Protein AF-A0A7V3RMI0-F1 (afdb_monomer)

Sequence (278 aa):
MRGVDLDLFDFDYDLTWMGFFLNADGTVYGRYGGRDADSADSRVSLAGLRYALEAALTRHRRADFPSAPPPTKPPRTVEQYPAARRLPERACIHCHQVYDLRRESLQAEGKWRLDELWVYPLPENIGLTLDVDRGDRVAGVAADSPAAHAGIQVGDRLLTIDDRPIASFADVQYALHRAPACGTLTITWQHGQETHQHQLPLAEGWRKTDISWRWSLRGVDPQPWVHGDDLSAEEKRALGLRAKRLAFRQGPFVSEPARRAGIRQNDIILGVDGKVLD

pLDDT: mean 93.97, std 5.02, range [66.44, 98.81]

Radius of gyration: 21.5 Å; Cα contacts (8 Å, |Δi|>4): 483; chains: 1; bounding box: 46×47×57 Å

Structure (mmCIF, N/CA/C/O backbone):
data_AF-A0A7V3RMI0-F1
#
_entry.id   AF-A0A7V3RMI0-F1
#
loop_
_atom_site.group_PDB
_atom_site.id
_atom_site.type_symbol
_atom_site.label_atom_id
_atom_site.label_alt_id
_atom_site.label_comp_id
_atom_site.label_asym_id
_atom_site.label_entity_id
_atom_site.label_seq_id
_atom_site.pdbx_PDB_ins_code
_atom_site.Cartn_x
_atom_site.Cartn_y
_atom_site.Cartn_z
_atom_site.occupancy
_atom_site.B_iso_or_equiv
_atom_site.auth_seq_id
_atom_site.auth_comp_id
_atom_site.auth_asym_id
_atom_site.auth_atom_id
_atom_site.pdbx_PDB_model_num
ATOM 1 N N . MET A 1 1 ? 8.690 13.757 -7.317 1.00 94.19 1 MET A N 1
ATOM 2 C CA . MET A 1 1 ? 9.370 13.162 -6.147 1.00 94.19 1 MET A CA 1
ATOM 3 C C . MET A 1 1 ? 10.697 13.809 -5.770 1.00 94.19 1 MET A C 1
ATOM 5 O O . MET A 1 1 ? 11.172 13.525 -4.681 1.00 94.19 1 MET A O 1
ATOM 9 N N . ARG A 1 2 ? 11.302 14.675 -6.599 1.00 93.56 2 ARG A N 1
ATOM 10 C CA . ARG A 1 2 ? 12.490 15.449 -6.194 1.00 93.56 2 ARG A CA 1
ATOM 11 C C . ARG A 1 2 ? 12.185 16.281 -4.936 1.00 93.56 2 ARG A C 1
ATOM 13 O O . ARG A 1 2 ? 11.135 16.919 -4.898 1.00 93.56 2 ARG A O 1
ATOM 20 N N . GLY A 1 3 ? 13.052 16.230 -3.929 1.00 93.44 3 GLY A N 1
ATOM 21 C CA . GLY A 1 3 ? 12.937 16.952 -2.660 1.00 93.44 3 GLY A CA 1
ATOM 22 C C . GLY A 1 3 ? 11.815 16.486 -1.728 1.00 93.44 3 GLY A C 1
ATOM 23 O O . GLY A 1 3 ? 11.620 17.095 -0.682 1.00 93.44 3 GLY A O 1
ATOM 24 N N . VAL A 1 4 ? 11.066 15.438 -2.090 1.00 95.06 4 VAL A N 1
ATOM 25 C CA . VAL A 1 4 ? 10.000 14.899 -1.235 1.00 95.06 4 VAL A CA 1
ATOM 26 C C . VAL A 1 4 ? 10.624 14.113 -0.087 1.00 95.06 4 VAL A C 1
ATOM 28 O O . VAL A 1 4 ? 11.502 13.280 -0.313 1.00 95.06 4 VAL A O 1
ATOM 31 N N . ASP A 1 5 ? 10.133 14.365 1.125 1.00 95.69 5 ASP A N 1
ATOM 32 C CA . ASP A 1 5 ? 10.455 13.591 2.320 1.00 95.69 5 ASP A CA 1
ATOM 33 C C . ASP A 1 5 ? 9.820 12.194 2.237 1.00 95.69 5 ASP A C 1
ATOM 35 O O . ASP A 1 5 ? 8.613 12.033 2.415 1.00 95.69 5 ASP A O 1
ATOM 39 N N . LEU A 1 6 ? 10.641 11.186 1.940 1.00 95.88 6 LEU A N 1
ATOM 40 C CA . LEU A 1 6 ? 10.228 9.787 1.810 1.00 95.88 6 LEU A CA 1
ATOM 41 C C . LEU A 1 6 ? 10.027 9.084 3.161 1.00 95.88 6 LEU A C 1
ATOM 43 O O . LEU A 1 6 ? 9.630 7.917 3.167 1.00 95.88 6 LEU A O 1
ATOM 47 N N . ASP A 1 7 ? 10.356 9.733 4.281 1.00 93.19 7 ASP A N 1
ATOM 48 C CA . ASP A 1 7 ? 10.104 9.213 5.627 1.00 93.19 7 ASP A CA 1
ATOM 49 C C . ASP A 1 7 ? 8.745 9.705 6.155 1.00 93.19 7 ASP A C 1
ATOM 51 O O . ASP A 1 7 ? 8.033 8.946 6.815 1.00 93.19 7 ASP A O 1
ATOM 55 N N . LEU A 1 8 ? 8.339 10.933 5.806 1.00 94.19 8 LEU A N 1
ATOM 56 C CA . LEU A 1 8 ? 6.995 11.452 6.085 1.00 94.19 8 LEU A CA 1
ATOM 57 C C . LEU A 1 8 ? 5.955 10.932 5.080 1.00 94.19 8 LEU A C 1
ATOM 59 O O . LEU A 1 8 ? 4.920 10.384 5.467 1.00 94.19 8 LEU A O 1
ATOM 63 N N . PHE A 1 9 ? 6.235 11.075 3.782 1.00 95.69 9 PHE A N 1
ATOM 64 C CA . PHE A 1 9 ? 5.360 10.629 2.697 1.00 95.69 9 PHE A CA 1
ATOM 65 C C . PHE A 1 9 ? 5.734 9.214 2.247 1.00 95.69 9 PHE A C 1
ATOM 67 O O . PHE A 1 9 ? 6.039 8.978 1.080 1.00 95.69 9 PHE A O 1
ATOM 74 N N . ASP A 1 10 ? 5.703 8.273 3.193 1.00 94.12 10 ASP A N 1
ATOM 75 C CA . ASP A 1 10 ? 5.919 6.846 2.943 1.00 94.12 10 ASP A CA 1
ATOM 76 C C . ASP A 1 10 ? 4.594 6.171 2.556 1.00 94.12 10 ASP A C 1
ATOM 78 O O . ASP A 1 10 ? 3.694 5.978 3.384 1.00 94.12 10 ASP A O 1
ATOM 82 N N . PHE A 1 11 ? 4.471 5.866 1.266 1.00 96.06 11 PHE A N 1
ATOM 83 C CA . PHE A 1 11 ? 3.346 5.161 0.663 1.00 96.06 11 PHE A CA 1
ATOM 84 C C . PHE A 1 11 ? 3.824 4.278 -0.490 1.00 96.06 11 PHE A C 1
ATOM 86 O O . PHE A 1 11 ? 5.004 4.261 -0.848 1.00 96.06 11 PHE A O 1
ATOM 93 N N . ASP A 1 12 ? 2.893 3.533 -1.073 1.00 96.50 12 ASP A N 1
ATOM 94 C CA . ASP A 1 12 ? 3.159 2.782 -2.285 1.00 96.50 12 ASP A CA 1
ATOM 95 C C . ASP A 1 12 ? 3.324 3.727 -3.486 1.00 96.50 12 ASP A C 1
ATOM 97 O O . ASP A 1 12 ? 2.361 4.295 -4.002 1.00 96.50 12 ASP A O 1
ATOM 101 N N . TYR A 1 13 ? 4.563 3.909 -3.940 1.00 96.38 13 TYR A N 1
ATOM 102 C CA . TYR A 1 13 ? 4.874 4.859 -5.006 1.00 96.38 13 TYR A CA 1
ATOM 103 C C . TYR A 1 13 ? 4.403 4.420 -6.405 1.00 96.38 13 TYR A C 1
ATOM 105 O O . TYR A 1 13 ? 4.527 5.206 -7.343 1.00 96.38 13 TYR A O 1
ATOM 113 N N . ASP A 1 14 ? 3.857 3.210 -6.574 1.00 95.50 14 ASP A N 1
ATOM 114 C CA . ASP A 1 14 ? 3.205 2.789 -7.824 1.00 95.50 14 ASP A CA 1
ATOM 115 C C . ASP A 1 14 ? 1.716 3.188 -7.891 1.00 95.50 14 ASP A C 1
ATOM 117 O O . ASP A 1 14 ? 1.061 2.968 -8.914 1.00 95.50 14 ASP A O 1
ATOM 121 N N . LEU A 1 15 ? 1.157 3.771 -6.824 1.00 94.38 15 LEU A N 1
ATOM 122 C CA . LEU A 1 15 ? -0.245 4.186 -6.796 1.00 94.38 15 LEU A CA 1
ATOM 123 C C . LEU A 1 15 ? -0.524 5.369 -7.724 1.00 94.38 15 LEU A C 1
ATOM 125 O O . LEU A 1 15 ? 0.258 6.314 -7.835 1.00 94.38 15 LEU A O 1
ATOM 129 N N . THR A 1 16 ? -1.719 5.347 -8.316 1.00 90.06 16 THR A N 1
ATOM 130 C CA . THR A 1 16 ? -2.268 6.454 -9.109 1.00 90.06 16 THR A CA 1
ATOM 131 C C . THR A 1 16 ? -2.529 7.688 -8.243 1.00 90.06 16 THR A C 1
ATOM 133 O O . THR A 1 16 ? -2.393 8.817 -8.713 1.00 90.06 16 THR A O 1
ATOM 136 N N . TRP A 1 17 ? -2.911 7.484 -6.978 1.00 92.00 17 TRP A N 1
ATOM 137 C CA . TRP A 1 17 ? -3.251 8.555 -6.047 1.00 92.00 17 TRP A CA 1
ATOM 138 C C . TRP A 1 17 ? -3.083 8.109 -4.583 1.00 92.00 17 TRP A C 1
ATOM 140 O O . TRP A 1 17 ? -3.379 6.964 -4.237 1.00 92.00 17 TRP A O 1
ATOM 150 N N . MET A 1 18 ? -2.621 9.026 -3.728 1.00 95.88 18 MET A N 1
ATOM 151 C CA . MET A 1 18 ? -2.492 8.848 -2.278 1.00 95.88 18 MET A CA 1
ATOM 152 C C . MET A 1 18 ? -2.753 10.183 -1.574 1.00 95.88 18 MET A C 1
ATOM 154 O O . MET A 1 18 ? -2.213 11.217 -1.969 1.00 95.88 18 MET A O 1
ATOM 158 N N . GLY A 1 19 ? -3.556 10.147 -0.514 1.00 96.94 19 GLY A N 1
ATOM 159 C CA . GLY A 1 19 ? -3.836 11.263 0.379 1.00 96.94 19 GLY A CA 1
ATOM 160 C C . GLY A 1 19 ? -3.299 11.010 1.786 1.00 96.94 19 GLY A C 1
ATOM 161 O O . GLY A 1 19 ? -3.352 9.893 2.297 1.00 96.94 19 GLY A O 1
ATOM 162 N N . PHE A 1 20 ? -2.821 12.073 2.429 1.00 97.81 20 PHE A N 1
ATOM 163 C CA . PHE A 1 20 ? -2.387 12.069 3.825 1.00 97.81 20 PHE A CA 1
ATOM 164 C C . PHE A 1 20 ? -3.166 13.126 4.603 1.00 97.81 20 PHE A C 1
ATOM 166 O O . PHE A 1 20 ? -3.331 14.253 4.133 1.00 97.81 20 PHE A O 1
ATOM 173 N N . PHE A 1 21 ? -3.602 12.782 5.811 1.00 97.19 21 PHE A N 1
ATOM 174 C CA . PHE A 1 21 ? -4.192 13.720 6.760 1.00 97.19 21 PHE A CA 1
ATOM 175 C C . PHE A 1 21 ? -3.197 13.908 7.894 1.00 97.19 21 PHE A C 1
ATOM 177 O O . PHE A 1 21 ? -2.924 12.961 8.629 1.00 97.19 21 PHE A O 1
ATOM 184 N N . LEU A 1 22 ? -2.620 15.100 8.013 1.00 95.38 22 LEU A N 1
ATOM 185 C CA . LEU A 1 22 ? -1.517 15.348 8.933 1.00 95.38 22 LEU A CA 1
ATOM 186 C C . LEU A 1 22 ? -1.624 16.703 9.628 1.00 95.38 22 LEU A C 1
ATOM 188 O O . LEU A 1 22 ? -2.280 17.621 9.136 1.00 95.38 22 LEU A O 1
ATOM 192 N N . ASN A 1 23 ? -0.962 16.801 10.774 1.00 93.81 23 ASN A N 1
ATOM 193 C CA . ASN A 1 23 ? -0.747 18.045 11.498 1.00 93.81 23 ASN A CA 1
ATOM 194 C C . ASN A 1 23 ? 0.524 18.763 11.006 1.00 93.81 23 ASN A C 1
ATOM 196 O O . ASN A 1 23 ? 1.372 18.170 10.338 1.00 93.81 23 ASN A O 1
ATOM 200 N N . ALA A 1 24 ? 0.682 20.035 11.376 1.00 91.12 24 ALA A N 1
ATOM 201 C CA . ALA A 1 24 ? 1.835 20.856 11.002 1.00 91.12 24 ALA A CA 1
ATOM 202 C C . ALA A 1 24 ? 3.177 20.333 11.553 1.00 91.12 24 ALA A C 1
ATOM 204 O O . ALA A 1 24 ? 4.225 20.639 10.992 1.00 91.12 24 ALA A O 1
ATOM 205 N N . ASP A 1 25 ? 3.148 19.538 12.625 1.00 91.06 25 ASP A N 1
ATOM 206 C CA . ASP A 1 25 ? 4.326 18.883 13.210 1.00 91.06 25 ASP A CA 1
ATOM 207 C C . ASP A 1 25 ? 4.739 17.586 12.479 1.00 91.06 25 ASP A C 1
ATOM 209 O O . ASP A 1 25 ? 5.706 16.942 12.875 1.00 91.06 25 ASP A O 1
ATOM 213 N N . GLY A 1 26 ? 4.024 17.194 11.415 1.00 92.25 26 GLY A N 1
ATOM 214 C CA . GLY A 1 26 ? 4.271 15.958 10.666 1.00 92.25 26 GLY A CA 1
ATOM 215 C C . GLY A 1 26 ? 3.537 14.728 11.211 1.00 92.25 26 GLY A C 1
ATOM 216 O O . GLY A 1 26 ? 3.669 13.640 10.652 1.00 92.25 26 GLY A O 1
ATOM 217 N N . THR A 1 27 ? 2.724 14.868 12.262 1.00 94.38 27 THR A N 1
ATOM 218 C CA . THR A 1 27 ? 1.889 13.771 12.771 1.00 94.38 27 THR A CA 1
ATOM 219 C C . THR A 1 27 ? 0.863 13.353 11.727 1.00 94.38 27 THR A C 1
ATOM 221 O O . THR A 1 27 ? -0.028 14.130 11.392 1.00 94.38 27 THR A O 1
ATOM 224 N N . VAL A 1 28 ? 0.949 12.115 11.238 1.00 96.06 28 VAL A N 1
ATOM 225 C CA . VAL A 1 28 ? -0.021 11.560 10.284 1.00 96.06 28 VAL A CA 1
ATOM 226 C C . VAL A 1 28 ? -1.198 10.944 11.039 1.00 96.06 28 VAL A C 1
ATOM 228 O O . VAL A 1 28 ? -1.064 9.901 11.675 1.00 96.06 28 VAL A O 1
ATOM 231 N N . TYR A 1 29 ? -2.370 11.564 10.924 1.00 96.94 29 TYR A N 1
ATOM 232 C CA . TYR A 1 29 ? -3.626 11.066 11.484 1.00 96.94 29 TYR A CA 1
ATOM 233 C C . TYR A 1 29 ? -4.243 9.937 10.668 1.00 96.94 29 TYR A C 1
ATOM 235 O O . TYR A 1 29 ? -5.019 9.161 11.220 1.00 96.94 29 TYR A O 1
ATOM 243 N N . GLY A 1 30 ? -3.947 9.849 9.374 1.00 96.88 30 GLY A N 1
ATOM 244 C CA . GLY A 1 30 ? -4.446 8.791 8.503 1.00 96.88 30 GLY A CA 1
ATOM 245 C C . GLY A 1 30 ? -3.979 8.956 7.063 1.00 96.88 30 GLY A C 1
ATOM 246 O O . GLY A 1 30 ? -3.491 10.018 6.665 1.00 96.88 30 GLY A O 1
ATOM 247 N N . ARG A 1 31 ? -4.128 7.884 6.294 1.00 98.00 31 ARG A N 1
ATOM 248 C CA . ARG A 1 31 ? -3.845 7.799 4.859 1.00 98.00 31 ARG A CA 1
ATOM 249 C C . ARG A 1 31 ? -5.134 7.467 4.118 1.00 98.00 31 ARG A C 1
ATOM 251 O O . ARG A 1 31 ? -6.066 6.927 4.710 1.00 98.00 31 ARG A O 1
ATOM 258 N N . TYR A 1 32 ? -5.211 7.765 2.829 1.00 98.12 32 TYR A N 1
ATOM 259 C CA . TYR A 1 32 ? -6.336 7.345 1.994 1.00 98.12 32 TYR A CA 1
ATOM 260 C C . TYR A 1 32 ? -5.899 7.132 0.547 1.00 98.12 32 TYR A C 1
ATOM 262 O O . TYR A 1 32 ? -5.064 7.870 0.036 1.00 98.12 32 TYR A O 1
ATOM 270 N N . GLY A 1 33 ? -6.477 6.138 -0.119 1.00 95.75 33 GLY A N 1
ATOM 271 C CA . GLY A 1 33 ? -6.086 5.706 -1.458 1.00 95.75 33 GLY A CA 1
ATOM 272 C C . GLY A 1 33 ? -5.852 4.200 -1.500 1.00 95.75 33 GLY A C 1
ATOM 273 O O . GLY A 1 33 ? -6.234 3.476 -0.581 1.00 95.75 33 GLY A O 1
ATOM 274 N N . GLY A 1 34 ? -5.188 3.753 -2.559 1.00 91.81 34 GLY A N 1
ATOM 275 C CA . GLY A 1 34 ? -4.896 2.345 -2.800 1.00 91.81 34 GLY A CA 1
ATOM 276 C C . GLY A 1 34 ? -5.481 1.860 -4.119 1.00 91.81 34 GLY A C 1
ATOM 277 O O . GLY A 1 34 ? -6.330 2.512 -4.726 1.00 91.81 34 GLY A O 1
ATOM 278 N N . ARG A 1 35 ? -4.983 0.713 -4.563 1.00 93.44 35 ARG A N 1
ATOM 279 C CA . ARG A 1 35 ? -5.470 -0.034 -5.720 1.00 93.44 35 ARG A CA 1
ATOM 280 C C . ARG A 1 35 ? -5.037 -1.488 -5.590 1.00 93.44 35 ARG A C 1
ATOM 282 O O . ARG A 1 35 ? -4.210 -1.820 -4.740 1.00 93.44 35 ARG A O 1
ATOM 289 N N . ASP A 1 36 ? -5.528 -2.308 -6.493 1.00 90.81 36 ASP A N 1
ATOM 290 C CA . ASP A 1 36 ? -5.064 -3.668 -6.734 1.00 90.81 36 ASP A CA 1
ATOM 291 C C . ASP A 1 36 ? -4.890 -3.898 -8.247 1.00 90.81 36 ASP A C 1
ATOM 293 O O . ASP A 1 36 ? -4.755 -2.947 -9.032 1.00 90.81 36 ASP A O 1
ATOM 297 N N . ALA A 1 37 ? -4.822 -5.170 -8.638 1.00 89.94 37 ALA A N 1
ATOM 298 C CA . ALA A 1 37 ? -4.722 -5.581 -10.029 1.00 89.94 37 ALA A CA 1
ATOM 299 C C . ALA A 1 37 ? -6.025 -5.363 -10.819 1.00 89.94 37 ALA A C 1
ATOM 301 O O . ALA A 1 37 ? -5.950 -5.254 -12.041 1.00 89.94 37 ALA A O 1
ATOM 302 N N . ASP A 1 38 ? -7.180 -5.241 -10.152 1.00 89.19 38 ASP A N 1
ATOM 303 C CA . ASP A 1 38 ? -8.480 -5.149 -10.822 1.00 89.19 38 ASP A CA 1
ATOM 304 C C . ASP A 1 38 ? -8.665 -3.780 -11.490 1.00 89.19 38 ASP A C 1
ATOM 306 O O . ASP A 1 38 ? -9.017 -3.699 -12.669 1.00 89.19 38 ASP A O 1
ATOM 310 N N . SER A 1 39 ? -8.402 -2.680 -10.775 1.00 90.56 39 SER A N 1
ATOM 311 C CA . SER A 1 39 ? -8.449 -1.334 -11.363 1.00 90.56 39 SER A CA 1
ATOM 312 C C . SER A 1 39 ? -7.595 -0.310 -10.609 1.00 90.56 39 SER A C 1
ATOM 314 O O . SER A 1 39 ? -7.049 -0.569 -9.540 1.00 90.56 39 SER A O 1
ATOM 316 N N . ALA A 1 40 ? -7.439 0.884 -11.190 1.00 90.56 40 ALA A N 1
ATOM 317 C CA . ALA A 1 40 ? -6.696 1.991 -10.580 1.00 90.56 40 ALA A CA 1
ATOM 318 C C . ALA A 1 40 ? -7.443 2.682 -9.421 1.00 90.56 40 ALA A C 1
ATOM 320 O O . ALA A 1 40 ? -6.829 3.461 -8.694 1.00 90.56 40 ALA A O 1
ATOM 321 N N . ASP A 1 41 ? -8.742 2.422 -9.282 1.00 90.62 41 ASP A N 1
ATOM 322 C CA . ASP A 1 41 ? -9.679 3.071 -8.363 1.00 90.62 41 ASP A CA 1
ATOM 323 C C . ASP A 1 41 ? -10.491 2.075 -7.515 1.00 90.62 41 ASP A C 1
ATOM 325 O O . ASP A 1 41 ? -11.350 2.492 -6.742 1.00 90.62 41 ASP A O 1
ATOM 329 N N . SER A 1 42 ? -10.179 0.775 -7.579 1.00 90.56 42 SER A N 1
ATOM 330 C CA . SER A 1 42 ? -10.907 -0.313 -6.902 1.00 90.56 42 SER A CA 1
ATOM 331 C C . SER A 1 42 ? -11.032 -0.141 -5.386 1.00 90.56 42 SER A C 1
ATOM 333 O O . SER A 1 42 ? -11.913 -0.724 -4.755 1.00 90.56 42 SER A O 1
ATOM 335 N N . ARG A 1 43 ? -10.158 0.674 -4.786 1.00 94.06 43 ARG A N 1
ATOM 336 C CA . ARG A 1 43 ? -10.071 0.920 -3.339 1.00 94.06 43 ARG A CA 1
ATOM 337 C C . ARG A 1 43 ? -10.388 2.366 -2.956 1.00 94.06 43 ARG A C 1
ATOM 339 O O . ARG A 1 43 ? -10.042 2.799 -1.858 1.00 94.06 43 ARG A O 1
ATOM 346 N N . VAL A 1 44 ? -11.017 3.125 -3.855 1.00 94.75 44 VAL A N 1
ATOM 347 C CA . VAL A 1 44 ? -11.282 4.555 -3.678 1.00 94.75 44 VAL A CA 1
ATOM 348 C C . VAL A 1 44 ? -12.751 4.871 -3.943 1.00 94.75 44 VAL A C 1
ATOM 350 O O . VAL A 1 44 ? -13.261 4.670 -5.037 1.00 94.75 44 VAL A O 1
ATOM 353 N N . SER A 1 45 ? -13.416 5.476 -2.960 1.00 96.75 45 SER A N 1
ATOM 354 C CA . SER A 1 45 ? -14.716 6.128 -3.145 1.00 96.75 45 SER A CA 1
ATOM 355 C C . SER A 1 45 ? -14.772 7.509 -2.481 1.00 96.75 45 SER A C 1
ATOM 357 O O . SER A 1 45 ? -13.944 7.852 -1.629 1.00 96.75 45 SER A O 1
ATOM 359 N N . LEU A 1 46 ? -15.757 8.333 -2.857 1.00 97.50 46 LEU A N 1
ATOM 360 C CA . LEU A 1 46 ? -15.992 9.622 -2.191 1.00 97.50 46 LEU A CA 1
ATOM 361 C C . LEU A 1 46 ? -16.495 9.442 -0.752 1.00 97.50 46 LEU A C 1
ATOM 363 O O . LEU A 1 46 ? -16.119 10.217 0.129 1.00 97.50 46 LEU A O 1
ATOM 367 N N . ALA A 1 47 ? -17.325 8.425 -0.502 1.00 98.38 47 ALA A N 1
ATOM 368 C CA . ALA A 1 47 ? -17.823 8.126 0.837 1.00 98.38 47 ALA A CA 1
ATOM 369 C C . ALA A 1 47 ? -16.690 7.646 1.758 1.00 98.38 47 ALA A C 1
ATOM 371 O O . ALA A 1 47 ? -16.566 8.152 2.875 1.00 98.38 47 ALA A O 1
ATOM 372 N N . GLY A 1 48 ? -15.799 6.786 1.255 1.00 98.19 48 GLY A N 1
ATOM 373 C CA . GLY A 1 48 ? -14.604 6.344 1.971 1.00 98.19 48 GLY A CA 1
ATOM 374 C C . GLY A 1 48 ? -13.648 7.494 2.280 1.00 98.19 48 GLY A C 1
ATOM 375 O O . GLY A 1 48 ? -13.145 7.593 3.401 1.00 98.19 48 GLY A O 1
ATOM 376 N N . LEU A 1 49 ? -13.461 8.429 1.337 1.00 98.25 49 LEU A N 1
ATOM 377 C CA . LEU A 1 49 ? -12.614 9.607 1.548 1.00 98.25 49 LEU A CA 1
ATOM 378 C C . LEU A 1 49 ? -13.171 10.474 2.676 1.00 98.25 49 LEU A C 1
ATOM 380 O O . LEU A 1 49 ? -12.438 10.877 3.581 1.00 98.25 49 LEU A O 1
ATOM 384 N N . ARG A 1 50 ? -14.479 10.746 2.635 1.00 98.50 50 ARG A N 1
ATOM 385 C CA . ARG A 1 50 ? -15.169 11.490 3.688 1.00 98.50 50 ARG A CA 1
ATOM 386 C C . ARG A 1 50 ? -15.021 10.795 5.041 1.00 98.50 50 ARG A C 1
ATOM 388 O O . ARG A 1 50 ? -14.702 11.460 6.022 1.00 98.50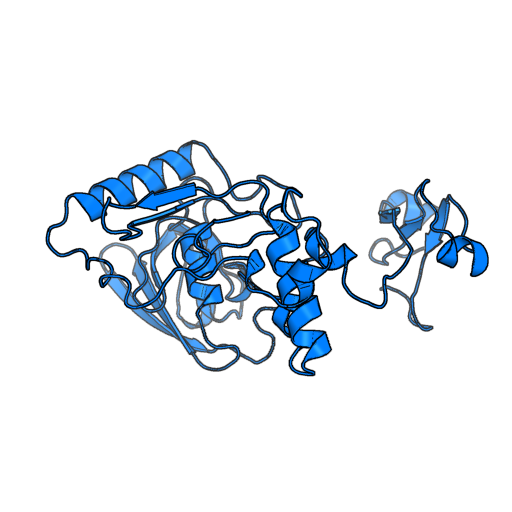 50 ARG A O 1
ATOM 395 N N . TYR A 1 51 ? -15.221 9.481 5.091 1.00 98.56 51 TYR A N 1
ATOM 396 C CA . TYR A 1 51 ? -15.102 8.709 6.324 1.00 98.56 51 TYR A CA 1
ATOM 397 C C . TYR A 1 51 ? -13.695 8.806 6.933 1.00 98.56 51 TYR A C 1
ATOM 399 O O . TYR A 1 51 ? -13.543 9.097 8.121 1.00 98.56 51 TYR A O 1
ATOM 407 N N . ALA A 1 52 ? -12.656 8.642 6.111 1.00 98.44 52 ALA A N 1
ATOM 408 C CA . ALA A 1 52 ? -11.272 8.742 6.558 1.00 98.44 52 ALA A CA 1
ATOM 409 C C . ALA A 1 52 ? -10.912 10.169 7.027 1.00 98.44 52 ALA A C 1
ATOM 411 O O . ALA A 1 52 ? -10.216 10.329 8.032 1.00 98.44 52 ALA A O 1
ATOM 412 N N . LEU A 1 53 ? -11.446 11.207 6.368 1.00 98.31 53 LEU A N 1
ATOM 413 C CA . LEU A 1 53 ? -11.317 12.607 6.795 1.00 98.31 53 LEU A CA 1
ATOM 414 C C . LEU A 1 53 ? -11.977 12.865 8.156 1.00 98.31 53 LEU A C 1
ATOM 416 O O . LEU A 1 53 ? -11.379 13.507 9.018 1.00 98.31 53 LEU A O 1
ATOM 420 N N . GLU A 1 54 ? -13.194 12.363 8.375 1.00 98.31 54 GLU A N 1
ATOM 421 C CA . GLU A 1 54 ? -13.906 12.496 9.653 1.00 98.31 54 GLU A CA 1
ATOM 422 C C . GLU A 1 54 ? -13.156 11.776 10.788 1.00 98.31 54 GLU A C 1
ATOM 424 O O . GLU A 1 54 ? -13.021 12.315 11.895 1.00 98.31 54 GLU A O 1
ATOM 429 N N . ALA A 1 55 ? -12.595 10.595 10.511 1.00 97.50 55 ALA A N 1
ATOM 430 C CA . ALA A 1 55 ? -11.748 9.869 11.452 1.00 97.50 55 ALA A CA 1
ATOM 431 C C . ALA A 1 55 ? -10.453 10.635 11.777 1.00 97.50 55 ALA A C 1
ATOM 433 O O . ALA A 1 55 ? -10.095 10.767 12.950 1.00 97.50 55 ALA A O 1
ATOM 434 N N . ALA A 1 56 ? -9.779 11.196 10.769 1.00 97.19 56 ALA A N 1
ATOM 435 C CA . ALA A 1 56 ? -8.586 12.015 10.964 1.00 97.19 56 ALA A CA 1
ATOM 436 C C . ALA A 1 56 ? -8.885 13.292 11.764 1.00 97.19 56 ALA A C 1
ATOM 438 O O . ALA A 1 56 ? -8.158 13.612 12.701 1.00 97.19 56 ALA A O 1
ATOM 439 N N . LEU A 1 57 ? -9.995 13.977 11.474 1.00 97.06 57 LEU A N 1
ATOM 440 C CA . LEU A 1 57 ? -10.446 15.143 12.237 1.00 97.06 57 LEU A CA 1
ATOM 441 C C . LEU A 1 57 ? -10.757 14.785 13.697 1.00 97.06 57 LEU A C 1
ATOM 443 O O . LEU A 1 57 ? -10.466 15.561 14.607 1.00 97.06 57 LEU A O 1
ATOM 447 N N . THR A 1 58 ? -11.329 13.604 13.930 1.00 96.44 58 THR A N 1
ATOM 448 C CA . THR A 1 58 ? -11.592 13.103 15.283 1.00 96.44 58 THR A CA 1
ATOM 449 C C . THR A 1 58 ? -10.283 12.864 16.035 1.00 96.44 58 THR A C 1
ATOM 451 O O . THR A 1 58 ? -10.161 13.293 17.178 1.00 96.44 58 THR A O 1
ATOM 454 N N . ARG A 1 59 ? -9.279 12.256 15.389 1.00 95.38 59 ARG A N 1
ATOM 455 C CA . ARG A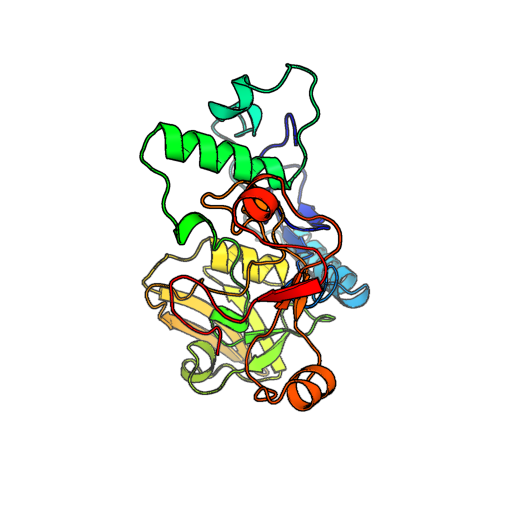 1 59 ? -7.925 12.071 15.947 1.00 95.38 59 ARG A CA 1
ATOM 456 C C . ARG A 1 59 ? -7.237 13.410 16.228 1.00 95.38 59 ARG A C 1
ATOM 458 O O . ARG A 1 59 ? -6.671 13.574 17.295 1.00 95.38 59 ARG A O 1
ATOM 465 N N . HIS A 1 60 ? -7.360 14.387 15.332 1.00 94.69 60 HIS A N 1
ATOM 466 C CA . HIS A 1 60 ? -6.798 15.726 15.524 1.00 94.69 60 HIS A CA 1
ATOM 467 C C . HIS A 1 60 ? -7.386 16.459 16.739 1.00 94.69 60 HIS A C 1
ATOM 469 O O . HIS A 1 60 ? -6.674 17.153 17.457 1.00 94.69 60 HIS A O 1
ATOM 475 N N . ARG A 1 61 ? -8.690 16.298 16.994 1.00 95.06 61 ARG A N 1
ATOM 476 C CA . ARG A 1 61 ? -9.372 16.920 18.143 1.00 95.06 61 ARG A CA 1
ATOM 477 C C . ARG A 1 61 ? -9.054 16.250 19.480 1.00 95.06 61 ARG A C 1
ATOM 479 O O . ARG A 1 61 ? -9.379 16.806 20.527 1.00 95.06 61 ARG A O 1
ATOM 486 N N . ARG A 1 62 ? -8.471 15.053 19.454 1.00 92.19 62 ARG A N 1
ATOM 487 C CA . ARG A 1 62 ? -8.114 14.282 20.642 1.00 92.19 62 ARG A CA 1
ATOM 488 C C . ARG A 1 62 ? -6.751 14.722 21.165 1.00 92.19 62 ARG A C 1
ATOM 490 O O . ARG A 1 62 ? -5.744 14.580 20.482 1.00 92.19 62 ARG A O 1
ATOM 497 N N . ALA A 1 63 ? -6.724 15.219 22.399 1.00 77.06 63 ALA A N 1
ATOM 498 C CA . ALA A 1 63 ? -5.493 15.672 23.050 1.00 77.06 63 ALA A CA 1
ATOM 499 C C . ALA A 1 63 ? -4.499 14.529 23.344 1.00 77.06 63 ALA A C 1
ATOM 501 O O . ALA A 1 63 ? -3.326 14.790 23.583 1.00 77.06 63 ALA A O 1
ATOM 502 N N . ASP A 1 64 ? -4.966 13.277 23.338 1.00 83.31 64 ASP A N 1
ATOM 503 C CA . ASP A 1 64 ? -4.188 12.070 23.624 1.00 83.31 64 ASP A CA 1
ATOM 504 C C . ASP A 1 64 ? -3.602 11.395 22.372 1.00 83.31 64 ASP A C 1
ATOM 506 O O . ASP A 1 64 ? -2.929 10.373 22.501 1.00 83.31 64 ASP A O 1
ATOM 510 N N . PHE A 1 65 ? -3.834 11.926 21.163 1.00 87.38 65 PHE A N 1
ATOM 511 C CA . PHE A 1 65 ? -3.235 11.345 19.963 1.00 87.38 65 PHE A CA 1
ATOM 512 C C . PHE A 1 65 ? -1.719 11.612 19.947 1.00 87.38 65 PHE A C 1
ATOM 514 O O . PHE A 1 65 ? -1.323 12.779 19.973 1.00 87.38 65 PHE A O 1
ATOM 521 N N . PRO A 1 66 ? -0.859 10.578 19.888 1.00 86.75 66 PRO A N 1
ATOM 522 C CA . PRO A 1 66 ? 0.585 10.776 19.957 1.00 86.75 66 PRO A CA 1
ATOM 523 C C . PRO A 1 66 ? 1.103 11.637 18.800 1.00 86.75 66 PRO A C 1
ATOM 525 O O . PRO A 1 66 ? 0.928 11.281 17.632 1.00 86.75 66 PRO A O 1
ATOM 528 N N . SER A 1 67 ? 1.767 12.749 19.124 1.00 86.69 67 SER A N 1
ATOM 529 C CA . SER A 1 67 ? 2.495 13.543 18.130 1.00 86.69 67 SER A CA 1
ATOM 530 C C . SER A 1 67 ? 3.695 12.773 17.584 1.00 86.69 67 SER A C 1
ATOM 532 O O . SER A 1 67 ? 4.353 12.012 18.301 1.00 86.69 67 SER A O 1
ATOM 534 N N . ALA A 1 68 ? 4.015 13.014 16.315 1.00 85.75 68 ALA A N 1
ATOM 535 C CA . ALA A 1 68 ? 5.264 12.570 15.728 1.00 85.75 68 ALA A CA 1
ATOM 536 C C . ALA A 1 68 ? 6.445 13.189 16.498 1.00 85.75 68 ALA A C 1
ATOM 538 O O . ALA A 1 68 ? 6.424 14.384 16.814 1.00 85.75 68 ALA A O 1
ATOM 539 N N . PRO A 1 69 ? 7.487 12.403 16.812 1.00 85.06 69 PRO A N 1
ATOM 540 C CA . PRO A 1 69 ? 8.696 12.964 17.385 1.00 85.06 69 PRO A CA 1
ATOM 541 C C . PRO A 1 69 ? 9.341 13.930 16.379 1.00 85.06 69 PRO A C 1
ATOM 543 O O . PRO A 1 69 ? 9.291 13.676 15.171 1.00 85.06 69 PRO A O 1
ATOM 546 N N . PRO A 1 70 ? 9.982 15.014 16.849 1.00 84.38 70 PRO A N 1
ATOM 547 C CA . PRO A 1 70 ? 10.669 15.937 15.961 1.00 84.38 70 PRO A CA 1
ATOM 548 C C . PRO A 1 70 ? 11.754 15.199 15.157 1.00 84.38 70 PRO A C 1
ATOM 550 O O . PRO A 1 70 ? 12.454 14.340 15.709 1.00 84.38 70 PRO A O 1
ATOM 553 N N . PRO A 1 71 ? 11.920 15.519 13.861 1.00 85.88 71 PRO A N 1
ATOM 554 C CA . PRO A 1 71 ? 12.902 14.854 13.020 1.00 85.88 71 PRO A CA 1
ATOM 555 C C . PRO A 1 71 ? 14.315 15.099 13.559 1.00 85.88 71 PRO A C 1
ATOM 557 O O . PRO A 1 71 ? 14.714 16.227 13.837 1.00 85.88 71 PRO A O 1
ATOM 560 N N . THR A 1 72 ? 15.089 14.023 13.698 1.00 88.56 72 THR A N 1
ATOM 561 C CA . THR A 1 72 ? 16.475 14.075 14.204 1.00 88.56 72 THR A CA 1
ATOM 562 C C . THR A 1 72 ? 17.517 14.123 13.089 1.00 88.56 72 THR A C 1
ATOM 564 O O . THR A 1 72 ? 18.703 14.322 13.349 1.00 88.56 72 THR A O 1
ATOM 567 N N . LYS A 1 73 ? 17.091 13.914 11.840 1.00 90.25 73 LYS A N 1
ATOM 568 C CA . LYS A 1 73 ? 17.936 13.882 10.645 1.00 90.25 73 LYS A CA 1
ATOM 569 C C . LYS A 1 73 ? 17.233 14.614 9.501 1.00 90.25 73 LYS A C 1
ATOM 571 O O . LYS A 1 73 ? 16.005 14.701 9.519 1.00 90.25 73 LYS A O 1
ATOM 576 N N . PRO A 1 74 ? 17.990 15.114 8.508 1.00 91.75 74 PRO A N 1
ATOM 577 C CA . PRO A 1 74 ? 17.404 15.574 7.258 1.00 91.75 74 PRO A CA 1
ATOM 578 C C . PRO A 1 74 ? 16.546 14.471 6.626 1.00 91.75 74 PRO A C 1
ATOM 580 O O . PRO A 1 74 ? 16.895 13.293 6.765 1.00 91.75 74 PRO A O 1
ATOM 583 N N . PRO A 1 75 ? 15.468 14.839 5.919 1.00 93.00 75 PRO A N 1
ATOM 584 C CA . PRO A 1 75 ? 14.574 13.870 5.311 1.00 93.00 75 PRO A CA 1
ATOM 585 C C . PRO A 1 75 ? 15.313 13.014 4.287 1.00 93.00 75 PRO A C 1
ATOM 587 O O . PRO A 1 75 ? 16.195 13.495 3.557 1.00 93.00 75 PRO A O 1
ATOM 590 N N . ARG A 1 76 ? 14.932 11.740 4.202 1.00 95.12 76 ARG A N 1
ATOM 591 C CA . ARG A 1 76 ? 15.381 10.894 3.105 1.00 95.12 76 ARG A CA 1
ATOM 592 C C . ARG A 1 76 ? 14.685 11.322 1.823 1.00 95.12 76 ARG A C 1
ATOM 594 O O . ARG A 1 76 ? 13.461 11.369 1.769 1.00 95.12 76 ARG A O 1
ATOM 601 N N . THR A 1 77 ? 15.454 11.590 0.777 1.00 96.44 77 THR A N 1
ATOM 602 C CA . THR A 1 77 ? 14.910 11.976 -0.532 1.00 96.44 77 THR A CA 1
ATOM 603 C C . THR A 1 77 ? 15.378 11.017 -1.618 1.00 96.44 77 THR A C 1
ATOM 60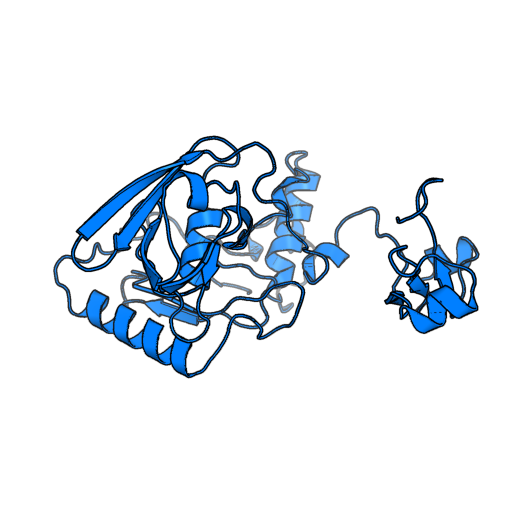5 O O . THR A 1 77 ? 16.370 10.302 -1.466 1.00 96.44 77 THR A O 1
ATOM 608 N N . VAL A 1 78 ? 14.656 10.974 -2.737 1.00 96.56 78 VAL A N 1
ATOM 609 C CA . VAL A 1 78 ? 14.944 10.038 -3.835 1.00 96.56 78 VAL A CA 1
ATOM 610 C C . VAL A 1 78 ? 16.318 10.281 -4.478 1.00 96.56 78 VAL A C 1
ATOM 612 O O . VAL A 1 78 ? 16.957 9.353 -4.965 1.00 96.56 78 VAL A O 1
ATOM 615 N N . GLU A 1 79 ? 16.810 11.516 -4.444 1.00 95.06 79 GLU A N 1
ATOM 616 C CA . GLU A 1 79 ? 18.104 11.933 -4.992 1.00 95.06 79 GLU A CA 1
ATOM 617 C C . GLU A 1 79 ? 19.295 11.386 -4.206 1.00 95.06 79 GLU A C 1
ATOM 619 O O . GLU A 1 79 ? 20.414 11.372 -4.716 1.00 95.06 79 GLU A O 1
ATOM 624 N N . GLN A 1 80 ? 19.064 10.943 -2.969 1.00 95.56 80 GLN A N 1
ATOM 625 C CA . GLN A 1 80 ? 20.098 10.353 -2.127 1.00 95.56 80 GLN A CA 1
ATOM 626 C C . GLN A 1 80 ? 20.437 8.917 -2.549 1.00 95.56 80 GLN A C 1
ATOM 628 O O . GLN A 1 80 ? 21.497 8.414 -2.178 1.00 95.56 80 GLN A O 1
ATOM 633 N N . TYR A 1 81 ? 19.585 8.255 -3.343 1.00 96.50 81 TYR A N 1
ATOM 634 C CA . TYR A 1 81 ? 19.921 6.955 -3.917 1.00 96.50 81 TYR A CA 1
ATOM 635 C C . TYR A 1 81 ? 21.093 7.092 -4.902 1.00 96.50 81 TYR A C 1
ATOM 637 O O . TYR A 1 81 ? 21.017 7.921 -5.811 1.00 96.50 81 TYR A O 1
ATOM 645 N N . PRO A 1 82 ? 22.156 6.268 -4.798 1.00 97.12 82 PRO A N 1
ATOM 646 C CA . PRO A 1 82 ? 23.276 6.282 -5.742 1.00 97.12 82 PRO A CA 1
ATOM 647 C C . PRO A 1 82 ? 22.855 6.265 -7.217 1.00 97.12 82 PRO A C 1
ATOM 649 O O . PRO A 1 82 ? 23.422 7.004 -8.025 1.00 97.12 82 PRO A O 1
ATOM 652 N N . ALA A 1 83 ? 21.821 5.489 -7.556 1.00 96.19 83 ALA A N 1
ATOM 653 C CA . ALA A 1 83 ? 21.280 5.407 -8.910 1.00 96.19 83 ALA A CA 1
ATOM 654 C C . ALA A 1 83 ? 20.751 6.751 -9.444 1.00 96.19 83 ALA A C 1
ATOM 656 O O . ALA A 1 83 ? 20.785 6.985 -10.650 1.00 96.19 83 ALA A O 1
ATOM 657 N N . ALA A 1 84 ? 20.321 7.679 -8.580 1.00 96.06 84 ALA A N 1
ATOM 658 C CA . ALA A 1 84 ? 19.799 8.980 -9.002 1.00 96.06 84 ALA A CA 1
ATOM 659 C C . ALA A 1 84 ? 20.852 9.852 -9.708 1.00 96.06 84 ALA A C 1
ATOM 661 O O . ALA A 1 84 ? 20.485 10.739 -10.476 1.00 96.06 84 ALA A O 1
ATOM 662 N N . ARG A 1 85 ? 22.153 9.566 -9.531 1.00 94.62 85 ARG A N 1
ATOM 663 C CA . ARG A 1 85 ? 23.262 10.270 -10.206 1.00 94.62 85 ARG A CA 1
ATOM 664 C C . ARG A 1 85 ? 23.235 10.141 -11.731 1.00 94.62 85 ARG A C 1
ATOM 666 O O . ARG A 1 85 ? 23.843 10.962 -12.409 1.00 94.62 85 ARG A O 1
ATOM 673 N N . ARG A 1 86 ? 22.543 9.132 -12.278 1.00 94.38 86 ARG A N 1
ATOM 674 C CA . ARG A 1 86 ? 22.370 8.971 -13.734 1.00 94.38 86 ARG A CA 1
ATOM 675 C C . ARG A 1 86 ? 21.374 9.964 -14.334 1.00 94.38 86 ARG A C 1
ATOM 677 O O . ARG A 1 86 ? 21.297 10.093 -15.552 1.00 94.38 86 ARG A O 1
ATOM 684 N N . LEU A 1 87 ? 20.564 10.608 -13.496 1.00 94.25 87 LEU A N 1
ATOM 685 C CA . LEU A 1 87 ? 19.557 11.563 -13.930 1.00 94.25 87 LEU A CA 1
ATOM 686 C C . LEU A 1 87 ? 20.165 12.971 -13.976 1.00 94.25 87 LEU A C 1
ATOM 688 O O . LEU A 1 87 ? 20.875 13.354 -13.045 1.00 94.25 87 LEU A O 1
ATOM 692 N N . PRO A 1 88 ? 19.851 13.781 -15.004 1.00 93.56 88 PRO A N 1
ATOM 693 C CA . PRO A 1 88 ? 20.195 15.197 -14.998 1.00 93.56 88 PRO A CA 1
ATOM 694 C C . PRO A 1 88 ? 19.677 15.895 -13.734 1.00 93.56 88 PRO A C 1
ATOM 696 O O . PRO A 1 88 ? 18.588 15.588 -13.244 1.00 93.56 88 PRO A O 1
ATOM 699 N N . GLU A 1 89 ? 20.416 16.888 -13.239 1.00 86.31 89 GLU A N 1
ATOM 700 C CA . GLU A 1 89 ? 20.101 17.597 -11.987 1.00 86.31 89 GLU A CA 1
ATOM 701 C C . GLU A 1 89 ? 18.674 18.173 -11.963 1.00 86.31 89 GLU A C 1
ATOM 703 O O . GLU A 1 89 ? 17.999 18.145 -10.938 1.00 86.31 89 GLU A O 1
ATOM 708 N N . ARG A 1 90 ? 18.176 18.633 -13.116 1.00 88.50 90 ARG A N 1
ATOM 709 C CA . ARG A 1 90 ? 16.833 19.215 -13.267 1.00 88.50 90 ARG A CA 1
ATOM 710 C C . ARG A 1 90 ? 15.781 18.242 -13.797 1.00 88.50 90 ARG A C 1
ATOM 712 O O . ARG A 1 90 ? 14.656 18.657 -14.057 1.00 88.50 90 ARG A O 1
ATOM 719 N N . ALA A 1 91 ? 16.117 16.965 -13.978 1.00 90.62 91 ALA A N 1
ATOM 720 C CA . ALA A 1 91 ? 15.142 15.983 -14.434 1.00 90.62 91 ALA A CA 1
ATOM 721 C C . ALA A 1 91 ? 14.042 15.790 -13.380 1.00 90.62 91 ALA A C 1
ATOM 723 O O . ALA A 1 91 ? 14.326 15.665 -12.178 1.00 90.62 91 ALA A O 1
ATOM 724 N N . CYS A 1 92 ? 12.792 15.752 -13.843 1.00 92.12 92 CYS A N 1
ATOM 725 C CA . CYS A 1 92 ? 11.656 15.330 -13.036 1.00 92.12 92 CYS A CA 1
ATOM 726 C C . CYS A 1 92 ? 11.830 13.863 -12.617 1.00 92.12 92 CYS A C 1
ATOM 728 O O . CYS A 1 92 ? 12.359 13.054 -13.376 1.00 92.12 92 CYS A O 1
ATOM 730 N N . ILE A 1 93 ? 11.370 13.532 -11.408 1.00 94.94 93 ILE A N 1
ATOM 731 C CA . ILE A 1 93 ? 11.339 12.158 -10.888 1.00 94.94 93 ILE A CA 1
ATOM 732 C C . ILE A 1 93 ? 9.887 11.822 -10.551 1.00 94.94 93 ILE A C 1
ATOM 734 O O . ILE A 1 93 ? 9.298 12.466 -9.673 1.00 94.94 93 ILE A O 1
ATOM 738 N N . HIS A 1 94 ? 9.316 10.859 -11.268 1.00 94.31 94 HIS A N 1
ATOM 739 C CA . HIS A 1 94 ? 7.957 10.346 -11.083 1.00 94.31 94 HIS A CA 1
ATOM 740 C C . HIS A 1 94 ? 7.883 9.439 -9.842 1.00 94.31 94 HIS A C 1
ATOM 742 O O . HIS A 1 94 ? 8.914 9.005 -9.332 1.00 94.31 94 HIS A O 1
ATOM 748 N N . CYS A 1 95 ? 6.677 9.172 -9.329 1.00 94.31 95 CYS A N 1
ATOM 749 C CA . CYS A 1 95 ? 6.464 8.371 -8.115 1.00 94.31 95 CYS A CA 1
ATOM 750 C C . CYS A 1 95 ? 7.123 6.986 -8.201 1.00 94.31 95 CYS A C 1
ATOM 752 O O . CYS A 1 95 ? 8.051 6.718 -7.440 1.00 94.31 95 CYS A O 1
ATOM 754 N N . HIS A 1 96 ? 6.761 6.165 -9.189 1.00 94.38 96 HIS A N 1
ATOM 755 C CA . HIS A 1 96 ? 7.300 4.805 -9.331 1.00 94.38 96 HIS A CA 1
ATOM 756 C C . HIS A 1 96 ? 8.836 4.754 -9.439 1.00 94.38 96 HIS A C 1
ATOM 758 O O . HIS A 1 96 ? 9.458 3.774 -9.028 1.00 94.38 96 HIS A O 1
ATOM 764 N N . GLN A 1 97 ? 9.475 5.823 -9.940 1.00 95.62 97 GLN A N 1
ATOM 765 C CA . GLN A 1 97 ? 10.932 5.878 -10.092 1.00 95.62 97 GLN A CA 1
ATOM 766 C C . GLN A 1 97 ? 11.660 5.844 -8.746 1.00 95.62 97 GLN A C 1
ATOM 768 O O . GLN A 1 97 ? 12.843 5.519 -8.707 1.00 95.62 97 GLN A O 1
ATOM 773 N N . VAL A 1 98 ? 10.973 6.131 -7.636 1.00 96.44 98 VAL A N 1
ATOM 774 C CA . VAL A 1 98 ? 11.522 5.928 -6.291 1.00 96.44 98 VAL A CA 1
ATOM 775 C C . VAL A 1 98 ? 11.892 4.457 -6.081 1.00 96.44 98 VAL A C 1
ATOM 777 O O . VAL A 1 98 ? 12.978 4.175 -5.574 1.00 96.44 98 VAL A O 1
ATOM 780 N N . TYR A 1 99 ? 11.042 3.518 -6.512 1.00 96.31 99 TYR A N 1
ATOM 781 C CA . TYR A 1 99 ? 11.345 2.088 -6.437 1.00 96.31 99 TYR A CA 1
ATOM 782 C C . TYR A 1 99 ? 12.413 1.666 -7.438 1.00 96.31 99 TYR A C 1
ATOM 784 O O . TYR A 1 99 ? 13.291 0.889 -7.066 1.00 96.31 99 TYR A O 1
ATOM 792 N N . ASP A 1 100 ? 12.397 2.215 -8.654 1.00 95.25 100 ASP A N 1
ATOM 793 C CA . ASP A 1 100 ? 13.422 1.925 -9.662 1.00 95.25 100 ASP A CA 1
ATOM 794 C C . ASP A 1 100 ? 14.822 2.308 -9.155 1.00 95.25 100 ASP A C 1
ATOM 796 O O . ASP A 1 100 ? 15.724 1.474 -9.097 1.00 95.25 100 ASP A O 1
ATOM 800 N N . LEU A 1 101 ? 14.983 3.545 -8.677 1.00 96.38 101 LEU A N 1
ATOM 801 C CA . LEU A 1 101 ? 16.262 4.066 -8.187 1.00 96.38 101 LEU A CA 1
ATOM 802 C C . LEU A 1 101 ? 16.722 3.374 -6.896 1.00 96.38 101 LEU A C 1
ATOM 804 O O . LEU A 1 101 ? 17.918 3.113 -6.723 1.00 96.38 101 LEU A O 1
ATOM 808 N N . ARG A 1 102 ? 15.788 3.041 -5.992 1.00 95.94 102 ARG A N 1
ATOM 809 C CA . ARG A 1 102 ? 16.089 2.251 -4.788 1.00 95.94 102 ARG A CA 1
ATOM 810 C C . ARG A 1 102 ? 16.578 0.854 -5.166 1.00 95.94 102 ARG A C 1
ATOM 812 O O . ARG A 1 102 ? 17.604 0.420 -4.647 1.00 95.94 102 ARG A O 1
ATOM 819 N N . ARG A 1 103 ? 15.874 0.165 -6.071 1.00 96.19 103 ARG A N 1
ATOM 820 C CA . ARG A 1 103 ? 16.235 -1.176 -6.550 1.00 96.19 103 ARG A CA 1
ATOM 821 C C . ARG A 1 103 ? 17.610 -1.175 -7.204 1.00 96.19 103 ARG A C 1
ATOM 823 O O . ARG A 1 103 ? 18.454 -1.950 -6.774 1.00 96.19 103 ARG A O 1
ATOM 830 N N . GLU A 1 104 ? 17.847 -0.289 -8.169 1.00 95.50 104 GLU A N 1
ATOM 831 C CA . GLU A 1 104 ? 19.136 -0.165 -8.866 1.00 95.50 104 GLU A CA 1
ATOM 832 C C . GLU A 1 104 ? 20.292 0.048 -7.873 1.00 95.50 104 GLU A C 1
ATOM 834 O O . GLU A 1 104 ? 21.343 -0.583 -7.981 1.00 95.50 104 GLU A O 1
ATOM 839 N N . SER A 1 105 ? 20.082 0.885 -6.852 1.00 96.50 105 SER A N 1
ATOM 840 C CA . SER A 1 105 ? 21.088 1.134 -5.812 1.00 96.50 105 SER A CA 1
ATOM 841 C C . SER A 1 105 ? 21.355 -0.105 -4.952 1.00 96.50 105 SER A C 1
ATOM 843 O O . SER A 1 105 ? 22.507 -0.465 -4.724 1.00 96.50 105 SER A O 1
ATOM 845 N N . LEU A 1 106 ? 20.303 -0.806 -4.518 1.00 95.94 106 LEU A N 1
ATOM 846 C CA . LEU A 1 106 ? 20.441 -2.050 -3.755 1.00 95.94 106 LEU A CA 1
ATOM 847 C C . LEU A 1 106 ? 21.091 -3.168 -4.582 1.00 95.94 106 LEU A C 1
ATOM 849 O O . LEU A 1 106 ? 21.848 -3.966 -4.032 1.00 95.94 106 LEU A O 1
ATOM 853 N N . GLN A 1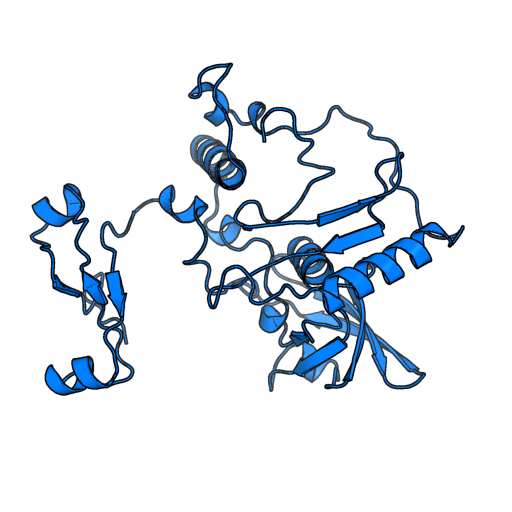 107 ? 20.809 -3.239 -5.885 1.00 94.81 107 GLN A N 1
ATOM 854 C CA . GLN A 1 107 ? 21.421 -4.204 -6.800 1.00 94.81 107 GLN A CA 1
ATOM 855 C C . GLN A 1 107 ? 22.918 -3.931 -6.959 1.00 94.81 107 GLN A C 1
ATOM 857 O O . GLN A 1 107 ? 23.714 -4.858 -6.827 1.00 94.81 107 GLN A O 1
ATOM 862 N N . ALA A 1 108 ? 23.307 -2.668 -7.155 1.00 95.50 108 ALA A N 1
ATOM 863 C CA . ALA A 1 108 ? 24.712 -2.267 -7.230 1.00 95.50 108 ALA A CA 1
ATOM 864 C C . ALA A 1 108 ? 25.492 -2.585 -5.939 1.00 95.50 108 ALA A C 1
ATOM 866 O O . ALA A 1 108 ? 26.688 -2.860 -5.988 1.00 95.50 108 ALA A O 1
ATOM 867 N N . GLU A 1 109 ? 24.815 -2.587 -4.789 1.00 96.50 109 GLU A N 1
ATOM 868 C CA . GLU A 1 109 ? 25.389 -2.962 -3.492 1.00 96.50 109 GLU A CA 1
ATOM 869 C C . GLU A 1 109 ? 25.313 -4.470 -3.178 1.00 96.50 109 GLU A C 1
ATOM 871 O O . GLU A 1 109 ? 25.776 -4.889 -2.117 1.00 96.50 109 GLU A O 1
ATOM 876 N N . GLY A 1 110 ? 24.706 -5.293 -4.042 1.00 96.38 110 GLY A N 1
ATOM 877 C CA . GLY A 1 110 ? 24.489 -6.724 -3.784 1.00 96.38 110 GLY A CA 1
ATOM 878 C C . GLY A 1 110 ? 23.496 -7.019 -2.649 1.00 96.38 110 GLY A C 1
ATOM 879 O O . GLY A 1 110 ? 23.499 -8.115 -2.095 1.00 96.38 110 GLY A O 1
ATOM 880 N N . LYS A 1 111 ? 22.655 -6.045 -2.278 1.00 96.44 111 LYS A N 1
ATOM 881 C CA . LYS A 1 111 ? 21.689 -6.125 -1.165 1.00 96.44 111 LYS A CA 1
ATOM 882 C C . LYS A 1 111 ? 20.241 -6.293 -1.616 1.00 96.44 111 LYS A C 1
ATOM 884 O O . LYS A 1 111 ? 19.356 -6.453 -0.777 1.00 96.44 111 LYS A O 1
ATOM 889 N N . TRP A 1 112 ? 19.971 -6.202 -2.916 1.00 94.62 112 TRP A N 1
ATOM 890 C CA . TRP A 1 112 ? 18.612 -6.337 -3.424 1.00 94.62 112 TRP A CA 1
ATOM 891 C C . TRP A 1 112 ? 18.091 -7.767 -3.262 1.00 94.62 112 TRP A C 1
ATOM 893 O O . TRP A 1 112 ? 18.794 -8.737 -3.540 1.00 94.62 112 TRP A O 1
ATOM 903 N N . ARG A 1 113 ? 16.832 -7.885 -2.839 1.00 92.19 113 ARG A N 1
ATOM 904 C CA . ARG A 1 113 ? 16.116 -9.151 -2.684 1.00 92.19 113 ARG A CA 1
ATOM 905 C C . ARG A 1 113 ? 14.827 -9.109 -3.486 1.00 92.19 113 ARG A C 1
ATOM 907 O O . ARG A 1 113 ? 14.153 -8.084 -3.496 1.00 92.19 113 ARG A O 1
ATOM 914 N N . LEU A 1 114 ? 14.443 -10.244 -4.067 1.00 90.06 114 LEU A N 1
ATOM 915 C CA . LEU A 1 114 ? 13.198 -10.366 -4.830 1.00 90.06 114 LEU A CA 1
ATOM 916 C C . LEU A 1 114 ? 11.959 -9.993 -3.994 1.00 90.06 114 LEU A C 1
ATOM 918 O O . LEU A 1 114 ? 11.026 -9.391 -4.512 1.00 90.06 114 LEU A O 1
ATOM 922 N N . ASP A 1 115 ? 11.978 -10.274 -2.688 1.00 91.19 115 ASP A N 1
ATOM 923 C CA . ASP A 1 115 ? 10.872 -9.935 -1.784 1.00 91.19 115 ASP A CA 1
ATOM 924 C C . ASP A 1 115 ? 10.628 -8.420 -1.642 1.00 91.19 115 ASP A C 1
ATOM 926 O O . ASP A 1 115 ? 9.540 -8.020 -1.231 1.00 91.19 115 ASP A O 1
ATOM 930 N N . GLU A 1 116 ? 11.587 -7.564 -2.028 1.00 91.06 116 GLU A N 1
ATOM 931 C CA . GLU A 1 116 ? 11.404 -6.101 -2.069 1.00 91.06 116 GLU A CA 1
ATOM 932 C C . GLU A 1 116 ? 10.352 -5.662 -3.105 1.00 91.06 116 GLU A C 1
ATOM 934 O O . GLU A 1 116 ? 9.977 -4.493 -3.125 1.00 91.06 116 GLU A O 1
ATOM 939 N N . LEU A 1 117 ? 9.868 -6.569 -3.966 1.00 93.94 117 LEU A N 1
ATOM 940 C CA . LEU A 1 117 ? 8.775 -6.294 -4.904 1.00 93.94 117 LEU A CA 1
ATOM 941 C C . LEU A 1 117 ? 7.389 -6.292 -4.237 1.00 93.94 117 LEU A C 1
ATOM 943 O O . LEU A 1 117 ? 6.477 -5.628 -4.728 1.00 93.94 117 LEU A O 1
ATOM 947 N N . TRP A 1 118 ? 7.217 -7.001 -3.116 1.00 96.25 118 TRP A N 1
ATOM 948 C CA . TRP A 1 118 ? 5.934 -7.104 -2.408 1.00 96.25 118 TRP A CA 1
ATOM 949 C C . TRP A 1 118 ? 5.873 -6.146 -1.218 1.00 96.25 118 TRP A C 1
ATOM 951 O O . TRP A 1 118 ? 5.926 -6.514 -0.038 1.00 96.25 118 TRP A O 1
ATOM 961 N N . VAL A 1 119 ? 5.761 -4.868 -1.563 1.00 96.06 119 VAL A N 1
ATOM 962 C CA . VAL A 1 119 ? 5.488 -3.766 -0.637 1.00 96.06 119 VAL A CA 1
ATOM 963 C C . VAL A 1 119 ? 3.986 -3.496 -0.557 1.00 96.06 119 VAL A C 1
ATOM 965 O O . VAL A 1 119 ? 3.249 -3.859 -1.469 1.00 96.06 119 VAL A O 1
ATOM 968 N N . TYR A 1 120 ? 3.536 -2.880 0.542 1.00 97.56 120 TYR A N 1
ATOM 969 C CA . TYR A 1 120 ? 2.122 -2.545 0.765 1.00 97.56 120 TYR A CA 1
ATOM 970 C C . TYR A 1 120 ? 1.139 -3.698 0.473 1.00 97.56 120 TYR A C 1
ATOM 972 O O . TYR A 1 120 ? 0.284 -3.564 -0.405 1.00 97.56 120 TYR A O 1
ATOM 980 N N . PRO A 1 121 ? 1.257 -4.839 1.193 1.00 97.69 121 PRO A N 1
ATOM 981 C CA . PRO A 1 121 ? 0.383 -5.994 0.991 1.00 97.69 121 PRO A CA 1
ATOM 982 C C . PRO A 1 121 ? -1.091 -5.615 1.124 1.00 97.69 121 PRO A C 1
ATOM 984 O O . PRO A 1 121 ? -1.438 -4.716 1.895 1.00 97.69 121 PRO A O 1
ATOM 987 N N . LEU A 1 122 ? -1.951 -6.312 0.388 1.00 97.69 122 LEU A N 1
ATOM 988 C CA . LEU A 1 122 ? -3.389 -6.099 0.460 1.00 97.69 122 LEU A CA 1
ATOM 989 C C . LEU A 1 122 ? -3.939 -6.676 1.782 1.00 97.69 122 LEU A C 1
ATOM 991 O O . LEU A 1 122 ? -3.373 -7.638 2.306 1.00 97.69 122 LEU A O 1
ATOM 995 N N . PRO A 1 123 ? -5.052 -6.155 2.326 1.00 98.19 123 PRO A N 1
ATOM 996 C CA . PRO A 1 123 ? -5.775 -6.793 3.432 1.00 98.19 123 PRO A CA 1
ATOM 997 C C . PRO A 1 123 ? -6.100 -8.273 3.163 1.00 98.19 123 PRO A C 1
ATOM 999 O O . PRO A 1 123 ? -6.068 -9.104 4.073 1.00 98.19 123 PRO A O 1
ATOM 1002 N N . GLU A 1 124 ? -6.320 -8.629 1.897 1.00 98.00 124 GLU A N 1
ATOM 1003 C CA . GLU A 1 124 ? -6.608 -9.987 1.446 1.00 98.00 124 GLU A CA 1
ATOM 1004 C C . GLU A 1 124 ? -5.449 -10.955 1.735 1.00 98.00 124 GLU A C 1
ATOM 1006 O O . GLU A 1 124 ? -5.686 -12.142 1.953 1.00 98.00 124 GLU A O 1
ATOM 1011 N N . ASN A 1 125 ? -4.209 -10.463 1.849 1.00 98.38 125 ASN A N 1
ATOM 1012 C CA . ASN A 1 125 ? -3.047 -11.271 2.231 1.00 98.38 125 ASN A CA 1
ATOM 1013 C C . ASN A 1 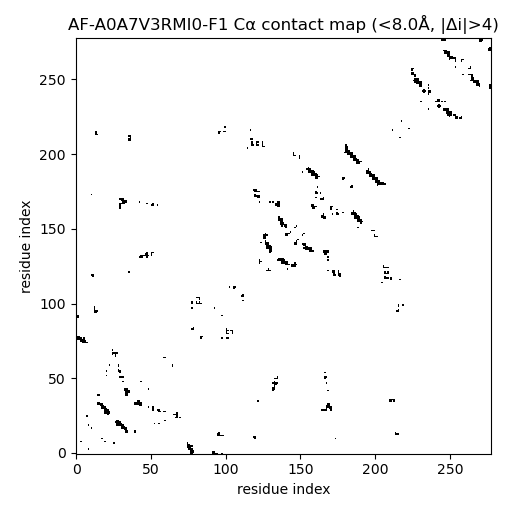125 ? -3.155 -11.862 3.648 1.00 98.38 125 ASN A C 1
ATOM 1015 O O . ASN A 1 125 ? -2.501 -12.861 3.941 1.00 98.38 125 ASN A O 1
ATOM 1019 N N . ILE A 1 126 ? -3.972 -11.267 4.523 1.00 98.38 126 ILE A N 1
ATOM 1020 C CA . ILE A 1 126 ? -4.307 -11.824 5.845 1.00 98.38 126 ILE A CA 1
ATOM 1021 C C . ILE A 1 126 ? -5.756 -12.326 5.920 1.00 98.38 126 ILE A C 1
ATOM 1023 O O . ILE A 1 126 ? -6.222 -12.705 6.993 1.00 98.38 126 ILE A O 1
ATOM 1027 N N . GLY A 1 127 ? -6.449 -12.370 4.779 1.00 98.44 127 GLY A N 1
ATOM 1028 C CA . GLY A 1 127 ? -7.808 -12.881 4.645 1.00 98.44 127 GLY A CA 1
ATOM 1029 C C . GLY A 1 127 ? -8.919 -11.868 4.877 1.00 98.44 127 GLY A C 1
ATOM 1030 O O . GLY A 1 127 ? -10.046 -12.289 5.114 1.00 98.44 127 GLY A O 1
ATOM 1031 N N . LEU A 1 128 ? -8.635 -10.566 4.825 1.00 98.62 128 LEU A N 1
ATOM 1032 C CA . LEU A 1 128 ? -9.641 -9.520 5.008 1.00 98.62 128 LEU A CA 1
ATOM 1033 C C . LEU A 1 128 ? -10.024 -8.880 3.674 1.00 98.62 128 LEU A C 1
ATOM 1035 O O . LEU A 1 128 ? -9.162 -8.500 2.892 1.00 98.62 128 LEU A O 1
ATOM 1039 N N . THR A 1 129 ? -11.317 -8.669 3.462 1.00 98.31 129 THR A N 1
ATOM 1040 C CA . THR A 1 129 ? -11.841 -7.740 2.454 1.00 98.31 129 THR A CA 1
ATOM 1041 C C . THR A 1 129 ? -12.522 -6.595 3.188 1.00 98.31 129 THR A C 1
ATOM 1043 O O . THR A 1 129 ? -13.299 -6.830 4.115 1.00 98.31 129 THR A O 1
ATOM 1046 N N . LEU A 1 130 ? -12.229 -5.356 2.796 1.00 98.25 130 LEU A N 1
ATOM 1047 C CA . LEU A 1 130 ? -12.747 -4.153 3.450 1.00 98.25 130 LEU A CA 1
ATOM 1048 C C . LEU A 1 130 ? -13.843 -3.499 2.611 1.00 98.25 130 LEU A C 1
ATOM 1050 O O . LEU A 1 130 ? -13.804 -3.539 1.383 1.00 98.25 130 LEU A O 1
ATOM 1054 N N . ASP A 1 131 ? -14.799 -2.876 3.289 1.00 98.12 131 ASP A N 1
ATOM 1055 C CA . ASP A 1 131 ? -15.808 -2.023 2.668 1.00 98.12 131 ASP A CA 1
ATOM 1056 C C . ASP A 1 131 ? -15.140 -0.757 2.100 1.00 98.12 131 ASP A C 1
ATOM 1058 O O . ASP A 1 131 ? -14.415 -0.054 2.808 1.00 98.12 131 ASP A O 1
ATOM 1062 N N . VAL A 1 132 ? -15.365 -0.459 0.817 1.00 96.50 132 VAL A N 1
ATOM 1063 C CA . VAL A 1 132 ? -14.721 0.675 0.130 1.00 96.50 132 VAL A CA 1
ATOM 1064 C C . VAL A 1 132 ? -15.195 2.039 0.651 1.00 96.50 132 VAL A C 1
ATOM 1066 O O . VAL A 1 132 ? -14.416 2.991 0.698 1.00 96.50 132 VAL A O 1
ATOM 1069 N N . ASP A 1 133 ? -16.444 2.133 1.106 1.00 97.88 133 ASP A N 1
ATOM 1070 C CA . ASP A 1 133 ? -17.030 3.355 1.661 1.00 97.88 133 ASP A CA 1
ATOM 1071 C C . ASP A 1 133 ? -16.721 3.509 3.154 1.00 97.88 133 ASP A C 1
ATOM 1073 O O . ASP A 1 133 ? -16.820 4.603 3.719 1.00 97.88 133 ASP A O 1
ATOM 1077 N N . ARG A 1 134 ? -16.338 2.411 3.807 1.00 96.62 134 ARG A N 1
ATOM 1078 C CA . ARG A 1 134 ? -16.011 2.325 5.230 1.00 96.62 134 ARG A CA 1
ATOM 1079 C C . ARG A 1 134 ? -14.731 1.520 5.399 1.00 96.62 134 ARG A C 1
ATOM 1081 O O . ARG A 1 134 ? -14.772 0.414 5.915 1.00 96.62 134 ARG A O 1
ATOM 1088 N N . GLY A 1 135 ? -13.592 2.086 5.001 1.00 92.62 135 GLY A N 1
ATOM 1089 C CA . GLY A 1 135 ? -12.309 1.372 4.885 1.00 92.62 135 GLY A CA 1
ATOM 1090 C C . GLY A 1 135 ? -11.694 0.785 6.167 1.00 92.62 135 GLY A C 1
ATOM 1091 O O . GLY A 1 135 ? -10.573 0.294 6.113 1.00 92.62 135 GLY A O 1
ATOM 1092 N N . ASP A 1 136 ? -12.389 0.824 7.306 1.00 97.62 136 ASP A N 1
ATOM 1093 C CA . ASP A 1 136 ? -12.078 0.071 8.527 1.00 97.62 136 ASP A CA 1
ATOM 1094 C C . ASP A 1 136 ? -13.105 -1.035 8.846 1.00 97.62 136 ASP A C 1
ATOM 1096 O O . ASP A 1 136 ? -12.958 -1.741 9.837 1.00 97.62 136 ASP A O 1
ATOM 1100 N N . ARG A 1 137 ? -14.151 -1.207 8.038 1.00 98.62 137 ARG A N 1
ATOM 1101 C CA . ARG A 1 137 ? -15.199 -2.216 8.204 1.00 98.62 137 ARG A CA 1
ATOM 1102 C C . ARG A 1 137 ? -14.894 -3.436 7.348 1.00 98.62 137 ARG A C 1
ATOM 1104 O O . ARG A 1 137 ? -14.641 -3.326 6.151 1.00 98.62 137 ARG A O 1
ATOM 1111 N N . VAL A 1 138 ? -14.976 -4.608 7.962 1.00 98.75 138 VAL A N 1
ATOM 1112 C CA . VAL A 1 138 ? -14.786 -5.894 7.292 1.00 98.75 138 VAL A CA 1
ATOM 1113 C C . VAL A 1 138 ? -16.022 -6.215 6.452 1.00 98.75 138 VAL A C 1
ATOM 1115 O O . VAL A 1 138 ? -17.128 -6.337 6.977 1.00 98.75 138 VAL A O 1
ATOM 1118 N N . ALA A 1 139 ? -15.830 -6.359 5.144 1.00 98.50 139 ALA A N 1
ATOM 1119 C CA . ALA A 1 139 ? -16.847 -6.775 4.180 1.00 98.50 139 ALA A CA 1
ATOM 1120 C C . ALA A 1 139 ? -16.778 -8.279 3.866 1.00 98.50 139 ALA A C 1
ATOM 1122 O O . ALA A 1 139 ? -17.779 -8.878 3.481 1.00 98.50 139 ALA A O 1
ATOM 1123 N N . GLY A 1 140 ? -15.612 -8.900 4.053 1.00 98.62 140 GLY A N 1
ATOM 1124 C CA . GLY A 1 140 ? -15.394 -10.319 3.791 1.00 98.62 140 GLY A CA 1
ATOM 1125 C C . GLY A 1 140 ? -14.242 -10.873 4.617 1.00 98.62 140 GLY A C 1
ATOM 1126 O O . GLY A 1 140 ? -13.297 -10.152 4.935 1.00 98.62 140 GLY A O 1
ATOM 1127 N N . VAL A 1 141 ? -14.329 -12.161 4.948 1.00 98.81 141 VAL A N 1
ATOM 1128 C CA . VAL A 1 141 ? -13.252 -12.911 5.602 1.00 98.81 141 VAL A CA 1
ATOM 1129 C C . VAL A 1 141 ? -13.040 -14.207 4.832 1.00 98.81 141 VAL A C 1
ATOM 1131 O O . VAL A 1 141 ? -13.971 -14.997 4.674 1.00 98.81 141 VAL A O 1
ATOM 1134 N N . ALA A 1 142 ? -11.830 -14.417 4.317 1.00 98.50 142 ALA A N 1
ATOM 1135 C CA . ALA A 1 142 ? -11.490 -15.637 3.596 1.00 98.50 142 ALA A CA 1
ATOM 1136 C C . ALA A 1 142 ? -11.455 -16.831 4.561 1.00 98.50 142 ALA A C 1
ATOM 1138 O O . ALA A 1 142 ? -10.870 -16.737 5.644 1.00 98.50 142 ALA A O 1
ATOM 1139 N N . ALA A 1 143 ? -12.057 -17.956 4.166 1.00 97.94 143 ALA A N 1
ATOM 1140 C CA . ALA A 1 143 ? -12.001 -19.196 4.937 1.00 97.94 143 ALA A CA 1
ATOM 1141 C C . ALA A 1 143 ? -10.545 -19.648 5.151 1.00 97.94 143 ALA A C 1
ATOM 1143 O O . ALA A 1 143 ? -9.687 -19.400 4.303 1.00 97.94 143 ALA A O 1
ATOM 1144 N N . ASP A 1 144 ? -10.277 -20.276 6.298 1.00 96.44 144 ASP A N 1
ATOM 1145 C CA . ASP A 1 144 ? -8.961 -20.805 6.689 1.00 96.44 144 ASP A CA 1
ATOM 1146 C C . ASP A 1 144 ? -7.807 -19.775 6.672 1.00 96.44 144 ASP A C 1
ATOM 1148 O O . ASP A 1 144 ? -6.627 -20.129 6.649 1.00 96.44 144 ASP A O 1
ATOM 1152 N N . SER A 1 145 ? -8.125 -18.479 6.713 1.00 98.00 145 SER A N 1
ATOM 1153 C CA . SER A 1 145 ? -7.144 -17.388 6.735 1.00 98.00 145 SER A CA 1
ATOM 1154 C C . SER A 1 145 ? -6.683 -17.020 8.154 1.00 98.00 145 SER A C 1
ATOM 1156 O O . SER A 1 145 ? -7.346 -17.379 9.132 1.00 98.00 145 SER A O 1
ATOM 1158 N N . PRO A 1 146 ? -5.576 -16.263 8.317 1.00 98.12 146 PRO A N 1
ATOM 1159 C CA . PRO A 1 146 ? -5.177 -15.741 9.625 1.00 98.12 146 PRO A CA 1
ATOM 1160 C C . PRO A 1 146 ? -6.293 -14.949 10.322 1.00 98.12 146 PRO A C 1
ATOM 1162 O O . PRO A 1 146 ? -6.530 -15.152 11.511 1.00 98.12 146 PRO A O 1
ATOM 1165 N N . ALA A 1 147 ? -7.017 -14.099 9.586 1.00 98.44 147 ALA A N 1
ATOM 1166 C CA . ALA A 1 147 ? -8.146 -13.345 10.124 1.00 98.44 147 ALA A CA 1
ATOM 1167 C C . ALA A 1 147 ? -9.311 -14.241 10.577 1.00 98.44 147 ALA A C 1
ATOM 1169 O O . ALA A 1 147 ? -9.860 -14.017 11.656 1.00 98.44 147 ALA A O 1
ATOM 1170 N N . ALA A 1 148 ? -9.658 -15.274 9.799 1.00 98.50 148 ALA A N 1
ATOM 1171 C CA . ALA A 1 148 ? -10.714 -16.219 10.168 1.00 98.50 148 ALA A CA 1
ATOM 1172 C C . ALA A 1 148 ? -10.374 -16.983 11.454 1.00 98.50 148 ALA A C 1
ATOM 1174 O O . ALA A 1 148 ? -11.211 -17.096 12.347 1.00 98.50 148 ALA A O 1
ATOM 1175 N N . HIS A 1 149 ? -9.132 -17.457 11.585 1.00 98.12 149 HIS A N 1
ATOM 1176 C CA . HIS A 1 149 ? -8.674 -18.161 12.786 1.00 98.12 149 HIS A CA 1
ATOM 1177 C C . HIS A 1 149 ? -8.640 -17.270 14.034 1.00 98.12 149 HIS A C 1
ATOM 1179 O O . HIS A 1 149 ? -8.822 -17.771 15.140 1.00 98.12 149 HIS A O 1
ATOM 1185 N N . ALA A 1 150 ? -8.448 -15.959 13.868 1.00 98.06 150 ALA A N 1
ATOM 1186 C CA . ALA A 1 150 ? -8.561 -14.991 14.957 1.00 98.06 150 ALA A CA 1
ATOM 1187 C C . ALA A 1 150 ? -10.012 -14.680 15.358 1.00 98.06 150 ALA A C 1
ATOM 1189 O O . ALA A 1 150 ? -10.233 -13.980 16.344 1.00 98.06 150 ALA A O 1
ATOM 1190 N N . GLY A 1 151 ? -10.996 -15.193 14.613 1.00 98.12 151 GLY A N 1
ATOM 1191 C CA . GLY A 1 151 ? -12.414 -14.975 14.878 1.00 98.12 151 GLY A CA 1
ATOM 1192 C C . GLY A 1 151 ? -12.952 -13.645 14.356 1.00 98.12 151 GLY A C 1
ATOM 1193 O O . GLY A 1 151 ? -14.028 -13.240 14.786 1.00 98.12 151 GLY A O 1
ATOM 1194 N N . ILE A 1 152 ? -12.240 -12.973 13.443 1.00 98.62 152 ILE A N 1
ATOM 1195 C CA . ILE A 1 152 ? -12.749 -11.766 12.779 1.00 98.62 152 ILE A CA 1
ATOM 1196 C C . ILE A 1 152 ? -13.914 -12.157 11.865 1.00 98.62 152 ILE A C 1
ATOM 1198 O O . ILE A 1 152 ? -13.858 -13.168 11.161 1.00 98.62 152 ILE A O 1
ATOM 1202 N N . GLN A 1 153 ? -14.966 -11.344 11.861 1.00 98.50 153 GLN A N 1
ATOM 1203 C CA . GLN A 1 153 ? -16.203 -11.580 11.125 1.00 98.50 153 GLN A CA 1
ATOM 1204 C C . GLN A 1 153 ? -16.579 -10.393 10.234 1.00 98.50 153 GLN A C 1
ATOM 1206 O O . GLN A 1 153 ? -16.136 -9.258 10.411 1.00 98.50 153 GLN A O 1
ATOM 1211 N N . VAL A 1 154 ? -17.446 -10.656 9.255 1.00 98.62 154 VAL A N 1
ATOM 1212 C CA . VAL A 1 154 ? -18.059 -9.599 8.442 1.00 98.62 154 VAL A CA 1
ATOM 1213 C C . VAL A 1 154 ? -18.852 -8.652 9.343 1.00 98.62 154 VAL A C 1
ATOM 1215 O O . VAL A 1 154 ? -19.629 -9.085 10.189 1.00 98.62 154 VAL A O 1
ATOM 1218 N N . GLY A 1 155 ? -18.677 -7.349 9.134 1.00 98.44 155 GLY A N 1
ATOM 1219 C CA . GLY A 1 155 ? -19.297 -6.297 9.934 1.00 98.44 155 GLY A CA 1
ATOM 1220 C C . GLY A 1 155 ? -18.434 -5.792 11.091 1.00 98.44 155 GLY A C 1
ATOM 1221 O O . GLY A 1 155 ? -18.739 -4.713 11.616 1.00 98.44 155 GLY A O 1
ATOM 1222 N N . ASP A 1 156 ? -17.352 -6.495 11.430 1.00 98.81 156 ASP A N 1
ATOM 1223 C CA . ASP A 1 156 ? -16.373 -6.028 12.407 1.00 98.81 156 ASP A CA 1
ATOM 1224 C C . ASP A 1 156 ? -15.717 -4.729 11.950 1.00 98.81 156 ASP A C 1
ATOM 1226 O O . ASP A 1 156 ? -15.556 -4.461 10.755 1.00 98.81 156 ASP A O 1
ATOM 1230 N N . ARG A 1 157 ? -15.333 -3.907 12.924 1.00 98.62 157 ARG A N 1
ATOM 1231 C CA . ARG A 1 157 ? -14.609 -2.664 12.678 1.00 98.62 157 ARG A CA 1
ATOM 1232 C C . ARG A 1 157 ? -13.180 -2.788 13.180 1.00 98.62 157 ARG A C 1
ATOM 1234 O O . ARG A 1 157 ? -12.954 -2.874 14.382 1.00 98.62 157 ARG A O 1
ATOM 1241 N N . LEU A 1 158 ? -12.218 -2.733 12.273 1.00 98.75 158 LEU A N 1
ATOM 1242 C CA . LEU A 1 158 ? -10.801 -2.664 12.594 1.00 98.75 158 LEU A CA 1
ATOM 1243 C C . LEU A 1 158 ? -10.491 -1.345 13.304 1.00 98.75 158 LEU A C 1
ATOM 1245 O O . LEU A 1 158 ? -10.889 -0.271 12.858 1.00 98.75 158 LEU A O 1
ATOM 1249 N N . LEU A 1 159 ? -9.775 -1.426 14.420 1.00 98.31 159 LEU A N 1
ATOM 1250 C CA . LEU A 1 159 ? -9.381 -0.263 15.210 1.00 98.31 159 LEU A CA 1
ATOM 1251 C C . LEU A 1 159 ? -7.898 0.038 15.017 1.00 98.31 159 LEU A C 1
ATOM 1253 O O . LEU A 1 159 ? -7.539 1.168 14.673 1.00 98.31 159 LEU A O 1
ATOM 1257 N N . THR A 1 160 ? -7.043 -0.968 15.221 1.00 98.50 160 THR A N 1
ATOM 1258 C CA . THR A 1 160 ? -5.591 -0.841 15.070 1.00 98.50 160 THR A CA 1
ATOM 1259 C C . THR A 1 160 ? -4.947 -2.092 14.477 1.00 98.50 160 THR A C 1
ATOM 1261 O O . THR A 1 160 ? -5.439 -3.206 14.661 1.00 98.50 160 THR A O 1
ATOM 1264 N N . ILE A 1 161 ? -3.814 -1.899 13.798 1.00 98.62 161 ILE A N 1
ATOM 1265 C CA . ILE A 1 161 ? -2.858 -2.959 13.443 1.00 98.62 161 ILE A CA 1
ATOM 1266 C C . ILE A 1 161 ? -1.473 -2.512 13.917 1.00 98.62 161 ILE A C 1
ATOM 1268 O O . ILE A 1 161 ? -0.998 -1.458 13.495 1.00 98.62 161 ILE A O 1
ATOM 1272 N N . ASP A 1 162 ? -0.836 -3.282 14.802 1.00 97.12 162 ASP A N 1
ATOM 1273 C CA . ASP A 1 162 ? 0.411 -2.917 15.497 1.00 97.12 162 ASP A CA 1
ATOM 1274 C C . ASP A 1 162 ? 0.370 -1.462 15.999 1.00 97.12 162 ASP A C 1
ATOM 1276 O O . ASP A 1 162 ? 1.181 -0.622 15.600 1.00 97.12 162 ASP A O 1
ATOM 1280 N N . ASP A 1 163 ? -0.670 -1.152 16.781 1.00 94.62 163 ASP A N 1
ATOM 1281 C CA . ASP A 1 163 ? -0.971 0.162 17.370 1.00 94.62 163 ASP A CA 1
ATOM 1282 C C . ASP A 1 163 ? -1.198 1.312 16.373 1.00 94.62 163 ASP A C 1
ATOM 1284 O O . ASP A 1 163 ? -1.429 2.454 16.771 1.00 94.62 163 ASP A O 1
ATOM 1288 N N . ARG A 1 164 ? -1.203 1.033 15.063 1.00 96.12 164 ARG A N 1
ATOM 1289 C CA . ARG A 1 164 ? -1.517 2.027 14.031 1.00 96.12 164 ARG A CA 1
ATOM 1290 C C . ARG A 1 164 ? -3.029 2.121 13.860 1.00 96.12 164 ARG A C 1
ATOM 1292 O O . ARG A 1 164 ? -3.644 1.110 13.526 1.00 96.12 164 ARG A O 1
ATOM 1299 N N . PRO A 1 165 ? -3.633 3.303 14.054 1.00 97.06 165 PRO A N 1
ATOM 1300 C CA . PRO A 1 165 ? -5.065 3.501 13.874 1.00 97.06 165 PRO A CA 1
ATOM 1301 C C . PRO A 1 165 ? -5.502 3.236 12.434 1.00 97.06 165 PRO A C 1
ATOM 1303 O O . PRO A 1 165 ? -4.874 3.731 11.500 1.00 97.06 165 PRO A O 1
ATOM 1306 N N . ILE A 1 166 ? -6.624 2.540 12.262 1.00 98.31 166 ILE A N 1
ATOM 1307 C CA . ILE A 1 166 ? -7.190 2.222 10.949 1.00 98.31 166 ILE A CA 1
ATOM 1308 C C . ILE A 1 166 ? -8.461 3.040 10.717 1.00 98.31 166 ILE A C 1
ATOM 1310 O O . ILE A 1 166 ? -9.320 3.138 11.591 1.00 98.31 166 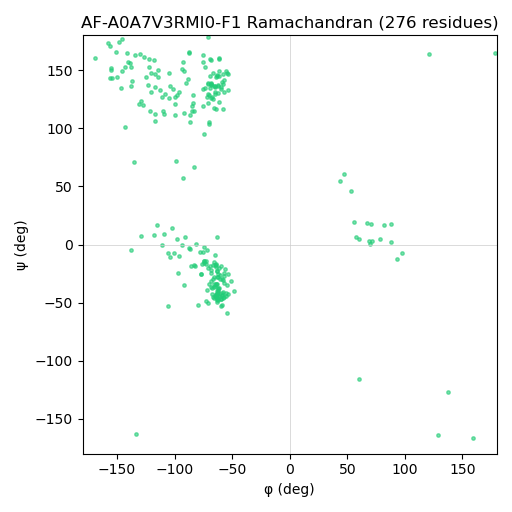ILE A O 1
ATOM 1314 N N . ALA A 1 167 ? -8.551 3.711 9.571 1.00 97.94 167 ALA A N 1
ATOM 1315 C CA . ALA A 1 167 ? -9.792 4.307 9.065 1.00 97.94 167 ALA A CA 1
ATOM 1316 C C . ALA A 1 167 ? -9.986 4.086 7.554 1.00 97.94 167 ALA A C 1
ATOM 1318 O O . ALA A 1 167 ? -11.009 4.487 6.999 1.00 97.94 167 ALA A O 1
ATOM 1319 N N . SER A 1 168 ? -9.002 3.488 6.881 1.00 98.31 168 SER A N 1
ATOM 1320 C CA . SER A 1 168 ? -8.991 3.314 5.435 1.00 98.31 168 SER A CA 1
ATOM 1321 C C . SER A 1 168 ? -8.207 2.077 4.999 1.00 98.31 168 SER A C 1
ATOM 1323 O O . SER A 1 168 ? -7.366 1.549 5.732 1.00 98.31 168 SER A O 1
ATOM 1325 N N . PHE A 1 169 ? -8.405 1.699 3.737 1.00 97.62 169 PHE A N 1
ATOM 1326 C CA . PHE A 1 169 ? -7.598 0.691 3.058 1.00 97.62 169 PHE A CA 1
ATOM 1327 C C . PHE A 1 169 ? -6.094 1.021 3.080 1.00 97.62 169 PHE A C 1
ATOM 1329 O O . PHE A 1 169 ? -5.272 0.163 3.400 1.00 97.62 169 PHE A O 1
ATOM 1336 N N . ALA A 1 170 ? -5.727 2.279 2.813 1.00 98.12 170 ALA A N 1
ATOM 1337 C CA . ALA A 1 170 ? -4.336 2.734 2.828 1.00 98.12 170 ALA A CA 1
ATOM 1338 C C . ALA A 1 170 ? -3.684 2.636 4.219 1.00 98.12 170 ALA A C 1
ATOM 1340 O O . ALA A 1 170 ? -2.490 2.341 4.312 1.00 98.12 170 ALA A O 1
ATOM 1341 N N . ASP A 1 171 ? -4.444 2.854 5.299 1.00 98.56 171 ASP A N 1
ATOM 1342 C CA . ASP A 1 171 ? -3.943 2.653 6.663 1.00 98.56 171 ASP A CA 1
ATOM 1343 C C . ASP A 1 171 ? -3.595 1.175 6.901 1.00 98.56 171 ASP A C 1
ATOM 1345 O O . ASP A 1 171 ? -2.525 0.874 7.438 1.00 98.56 171 ASP A O 1
ATOM 1349 N N . VAL A 1 172 ? -4.456 0.252 6.447 1.00 98.50 172 VAL A N 1
ATOM 1350 C CA . VAL A 1 172 ? -4.204 -1.194 6.550 1.00 98.50 172 VAL A CA 1
ATOM 1351 C C . VAL A 1 172 ? -2.978 -1.588 5.735 1.00 98.50 172 VAL A C 1
ATOM 1353 O O . VAL A 1 172 ? -2.073 -2.213 6.284 1.00 98.50 172 VAL A O 1
ATOM 1356 N N . GLN A 1 173 ? -2.879 -1.172 4.468 1.00 98.00 173 GLN A N 1
ATOM 1357 C CA . GLN A 1 173 ? -1.703 -1.467 3.642 1.00 98.00 173 GLN A CA 1
ATOM 1358 C C . GLN A 1 173 ? -0.411 -0.934 4.264 1.00 98.00 173 GLN A C 1
ATOM 1360 O O . GLN A 1 173 ? 0.610 -1.620 4.243 1.00 98.00 173 GLN A O 1
ATOM 1365 N N . TYR A 1 174 ? -0.436 0.274 4.833 1.00 98.25 174 TYR A N 1
ATOM 1366 C CA . TYR A 1 174 ? 0.721 0.838 5.522 1.00 98.25 174 TYR A CA 1
ATOM 1367 C C . TYR A 1 174 ? 1.102 0.010 6.757 1.00 98.25 174 TYR A C 1
ATOM 1369 O O . TYR A 1 174 ? 2.278 -0.306 6.942 1.00 98.25 174 TYR A O 1
ATOM 1377 N N . ALA A 1 175 ? 0.130 -0.396 7.578 1.00 98.38 175 ALA A N 1
ATOM 1378 C CA . ALA A 1 175 ? 0.392 -1.237 8.743 1.00 98.38 175 ALA A CA 1
ATOM 1379 C C . ALA A 1 175 ? 0.956 -2.613 8.344 1.00 98.38 175 ALA A C 1
ATOM 1381 O O . ALA A 1 175 ? 2.003 -3.020 8.848 1.00 98.38 175 ALA A O 1
ATOM 1382 N N . LEU A 1 176 ? 0.352 -3.274 7.352 1.00 98.31 176 LEU A N 1
ATOM 1383 C CA . LEU A 1 176 ? 0.842 -4.534 6.786 1.00 98.31 176 LEU A CA 1
ATOM 1384 C C . LEU A 1 176 ? 2.233 -4.386 6.165 1.00 98.31 176 LEU A C 1
ATOM 1386 O O . LEU A 1 176 ? 3.083 -5.266 6.295 1.00 98.31 176 LEU A O 1
ATOM 1390 N N . HIS A 1 177 ? 2.518 -3.253 5.525 1.00 97.81 177 HIS A N 1
ATOM 1391 C CA . HIS A 1 177 ? 3.837 -2.991 4.972 1.00 97.81 177 HIS A CA 1
ATOM 1392 C C . HIS A 1 177 ? 4.918 -2.924 6.059 1.00 97.81 177 HIS A C 1
ATOM 1394 O O . HIS A 1 177 ? 6.045 -3.359 5.807 1.00 97.81 177 HIS A O 1
ATOM 1400 N N . ARG A 1 178 ? 4.579 -2.426 7.254 1.00 97.38 178 ARG A N 1
ATOM 1401 C CA . ARG A 1 178 ? 5.472 -2.321 8.421 1.00 97.38 178 ARG A CA 1
ATOM 1402 C C . ARG A 1 178 ? 5.583 -3.604 9.253 1.00 97.38 178 ARG A C 1
ATOM 1404 O O . ARG A 1 178 ? 6.545 -3.720 10.007 1.00 97.38 178 ARG A O 1
ATOM 1411 N N . ALA A 1 179 ? 4.653 -4.546 9.102 1.00 97.69 179 ALA A N 1
ATOM 1412 C CA . ALA A 1 179 ? 4.687 -5.851 9.767 1.00 97.69 179 ALA A CA 1
ATOM 1413 C C . ALA A 1 179 ? 5.936 -6.672 9.363 1.00 97.69 179 ALA A C 1
ATOM 1415 O O . ALA A 1 179 ? 6.549 -6.400 8.330 1.00 97.69 179 ALA A O 1
ATOM 1416 N N . PRO A 1 180 ? 6.365 -7.698 10.113 1.00 96.19 180 PRO A N 1
ATOM 1417 C CA . PRO A 1 180 ? 7.538 -8.479 9.727 1.00 96.19 180 PRO A CA 1
ATOM 1418 C C . PRO A 1 180 ? 7.296 -9.337 8.466 1.00 96.19 180 PRO A C 1
ATOM 1420 O O . PRO A 1 180 ? 6.166 -9.639 8.079 1.00 96.19 180 PRO A O 1
ATOM 1423 N N . ALA A 1 181 ? 8.377 -9.749 7.794 1.00 94.19 181 ALA A N 1
ATOM 1424 C CA . ALA A 1 181 ? 8.297 -10.658 6.640 1.00 94.19 181 ALA A CA 1
ATOM 1425 C C . ALA A 1 181 ? 7.853 -12.084 7.032 1.00 94.19 181 ALA A C 1
ATOM 1427 O O . ALA A 1 181 ? 7.314 -12.808 6.202 1.00 94.19 181 ALA A O 1
ATOM 1428 N N . CYS A 1 182 ? 8.078 -12.459 8.293 1.00 96.50 182 CYS A N 1
ATOM 1429 C CA . CYS A 1 182 ? 7.615 -13.677 8.949 1.00 96.50 182 CYS A CA 1
ATOM 1430 C C . CYS A 1 182 ? 7.539 -13.394 10.460 1.00 96.50 182 CYS A C 1
ATOM 1432 O O . CYS A 1 182 ? 8.381 -12.655 10.974 1.00 96.50 182 CYS A O 1
ATOM 1434 N N . GLY A 1 183 ? 6.548 -13.933 11.167 1.00 97.25 183 GLY A N 1
ATOM 1435 C CA . GLY A 1 183 ? 6.363 -13.702 12.602 1.00 97.25 183 GLY A CA 1
ATOM 1436 C C . GLY A 1 183 ? 4.901 -13.470 12.946 1.00 97.25 183 GLY A C 1
ATOM 1437 O O . GLY A 1 183 ? 4.053 -14.279 12.585 1.00 97.25 183 GLY A O 1
ATOM 1438 N N . THR A 1 184 ? 4.600 -12.373 13.636 1.00 98.00 184 THR A N 1
ATOM 1439 C CA . THR A 1 184 ? 3.232 -12.025 14.036 1.00 98.00 184 THR A CA 1
ATOM 1440 C C . THR A 1 184 ? 2.956 -10.539 13.843 1.00 98.00 184 THR A C 1
ATOM 1442 O O . THR A 1 184 ? 3.875 -9.730 13.957 1.00 98.00 184 THR A O 1
ATOM 1445 N N . LEU A 1 185 ? 1.691 -10.186 13.622 1.00 97.75 185 LEU A N 1
ATOM 1446 C CA . LEU A 1 185 ? 1.175 -8.822 13.791 1.00 97.75 185 LEU A CA 1
ATOM 1447 C C . LEU A 1 185 ? 0.027 -8.827 14.797 1.00 97.75 185 LEU A C 1
ATOM 1449 O O . LEU A 1 185 ? -0.661 -9.834 14.938 1.00 97.75 185 LEU A O 1
ATOM 1453 N N . THR A 1 186 ? -0.196 -7.721 15.490 1.00 98.69 186 THR A N 1
ATOM 1454 C CA . THR A 1 186 ? -1.318 -7.566 16.419 1.00 98.69 186 THR A CA 1
ATOM 1455 C C . THR A 1 186 ? -2.439 -6.801 15.739 1.00 98.69 186 THR A C 1
ATOM 1457 O O . THR A 1 186 ? -2.218 -5.705 15.231 1.00 98.69 186 THR A O 1
ATOM 1460 N N . ILE A 1 187 ? -3.651 -7.349 15.747 1.00 98.69 187 ILE A N 1
ATOM 1461 C CA . ILE A 1 187 ? -4.850 -6.690 15.228 1.00 98.69 187 ILE A CA 1
ATOM 1462 C C . ILE A 1 187 ? -5.849 -6.475 16.358 1.00 98.69 187 ILE A C 1
ATOM 1464 O O . ILE A 1 187 ? -6.076 -7.372 17.169 1.00 98.69 187 ILE A O 1
ATOM 1468 N N . THR A 1 188 ? -6.441 -5.285 16.402 1.00 98.81 188 THR A N 1
ATOM 1469 C CA . THR A 1 188 ? -7.508 -4.932 17.342 1.00 98.81 188 THR A CA 1
ATOM 1470 C C . THR A 1 188 ? -8.743 -4.545 16.552 1.00 98.81 188 THR A C 1
ATOM 1472 O O . THR A 1 188 ? -8.659 -3.716 15.640 1.00 98.81 188 THR A O 1
ATOM 1475 N N . TRP A 1 189 ? -9.894 -5.105 16.904 1.00 98.75 189 TRP A N 1
ATOM 1476 C CA . TRP A 1 189 ? -11.161 -4.812 16.245 1.00 98.75 189 TRP A CA 1
ATOM 1477 C C . TRP A 1 189 ? -12.307 -4.737 17.245 1.00 98.75 189 TRP A C 1
ATOM 1479 O O . TRP A 1 189 ? -12.192 -5.151 18.397 1.00 98.75 189 TRP A O 1
ATOM 1489 N N . GLN A 1 190 ? -13.417 -4.181 16.788 1.00 98.69 190 GLN A N 1
ATOM 1490 C CA . GLN A 1 190 ? -14.658 -4.091 17.527 1.00 98.69 190 GLN A CA 1
ATOM 1491 C C . GLN A 1 190 ? -15.706 -5.004 16.887 1.00 98.69 190 GLN A C 1
ATOM 1493 O O . GLN A 1 190 ? -15.995 -4.858 15.695 1.00 98.69 190 GLN A O 1
ATOM 1498 N N . HIS A 1 191 ? -16.303 -5.878 17.699 1.00 97.69 191 HIS A N 1
ATOM 1499 C CA . HIS A 1 191 ? -17.472 -6.686 17.358 1.00 97.69 191 HIS A CA 1
ATOM 1500 C C . HIS A 1 191 ? -18.627 -6.288 18.286 1.00 97.69 191 HIS A C 1
ATOM 1502 O O . HIS A 1 191 ? -18.567 -6.455 19.504 1.00 97.69 191 HIS A O 1
ATOM 1508 N N . GLY A 1 192 ? -19.678 -5.672 17.738 1.00 95.00 192 GLY A N 1
ATOM 1509 C CA . GLY A 1 192 ? -20.732 -5.073 18.563 1.00 95.00 192 GLY A CA 1
ATOM 1510 C C . GLY A 1 192 ? -20.180 -3.982 19.493 1.00 95.00 192 GLY A C 1
ATOM 1511 O O . GLY A 1 192 ? -19.708 -2.946 19.023 1.00 95.00 192 GLY A O 1
ATOM 1512 N N . GLN A 1 193 ? -20.256 -4.191 20.811 1.00 95.62 193 GLN A N 1
ATOM 1513 C CA . GLN A 1 193 ? -19.669 -3.288 21.819 1.00 95.62 193 GLN A CA 1
ATOM 1514 C C . GLN A 1 193 ? -18.332 -3.787 22.380 1.00 95.62 193 GLN A C 1
ATOM 1516 O O . GLN A 1 193 ? -17.672 -3.059 23.121 1.00 95.62 193 GLN A O 1
ATOM 1521 N N . GLU A 1 194 ? -17.926 -5.003 22.029 1.00 98.12 194 GLU A N 1
ATOM 1522 C CA . GLU A 1 194 ? -16.723 -5.631 22.555 1.00 98.12 194 GLU A CA 1
ATOM 1523 C C . GLU A 1 194 ? -15.512 -5.269 21.698 1.00 98.12 194 GLU A C 1
ATOM 1525 O O . GLU A 1 194 ? -15.600 -5.137 20.476 1.00 98.12 194 GLU A O 1
ATOM 1530 N N . THR A 1 195 ? -14.374 -5.072 22.361 1.00 98.56 195 THR A N 1
ATOM 1531 C CA . THR A 1 195 ? -13.080 -4.896 21.701 1.00 98.56 195 THR A CA 1
ATOM 1532 C C . THR A 1 195 ? -12.286 -6.178 21.855 1.00 98.56 195 THR A C 1
ATOM 1534 O O . THR A 1 195 ? -12.076 -6.652 22.970 1.00 98.56 195 THR A O 1
ATOM 1537 N N . HIS A 1 196 ? -11.825 -6.708 20.733 1.00 98.62 196 HIS A N 1
ATOM 1538 C CA . HIS A 1 196 ? -11.018 -7.912 20.662 1.00 98.62 196 HIS A CA 1
ATOM 1539 C C . HIS A 1 196 ? -9.625 -7.559 20.158 1.00 98.62 196 HIS A C 1
ATOM 1541 O O . HIS A 1 196 ? -9.444 -6.619 19.380 1.00 98.62 196 HIS A O 1
ATOM 1547 N N . GLN A 1 197 ? -8.641 -8.333 20.596 1.00 98.56 197 GLN A N 1
ATOM 1548 C CA . GLN A 1 197 ? -7.258 -8.208 20.170 1.00 98.56 197 GLN A CA 1
ATOM 1549 C C . GLN A 1 197 ? -6.685 -9.604 19.950 1.00 98.56 197 GLN A C 1
ATOM 1551 O O . GLN A 1 197 ? -6.905 -10.502 20.763 1.00 98.56 197 GLN A O 1
ATOM 1556 N N . HIS A 1 198 ? -5.942 -9.788 18.862 1.00 98.50 198 HIS A N 1
ATOM 1557 C CA . HIS A 1 198 ? -5.321 -11.068 18.541 1.00 98.50 198 HIS A CA 1
ATOM 1558 C C . HIS A 1 198 ? -3.971 -10.871 17.846 1.00 98.50 198 HIS A C 1
ATOM 1560 O O . HIS A 1 198 ? -3.774 -9.904 17.110 1.00 98.50 198 HIS A O 1
ATOM 1566 N N . GLN A 1 199 ? -3.045 -11.811 18.050 1.00 98.50 199 GLN A N 1
ATOM 1567 C CA . GLN A 1 199 ? -1.800 -11.890 17.284 1.00 98.50 199 GLN A CA 1
ATOM 1568 C C . GLN A 1 199 ? -1.992 -12.811 16.077 1.00 98.50 199 GLN A C 1
ATOM 1570 O O . GLN A 1 199 ? -2.214 -14.009 16.234 1.00 98.50 199 GLN A O 1
ATOM 1575 N N . LEU A 1 200 ? -1.948 -12.265 14.864 1.00 98.00 200 LEU A N 1
ATOM 1576 C CA . LEU A 1 200 ? -2.041 -13.044 13.632 1.00 98.00 200 LEU A CA 1
ATOM 1577 C C . LEU A 1 200 ? -0.660 -13.588 13.251 1.00 98.00 200 LEU A C 1
ATOM 1579 O O . LEU A 1 200 ? 0.277 -12.791 13.151 1.00 98.00 200 LEU A O 1
ATOM 1583 N N . PRO A 1 201 ? -0.511 -14.899 12.993 1.00 97.81 201 PRO A N 1
ATOM 1584 C CA . PRO A 1 201 ? 0.723 -15.443 12.447 1.00 97.81 201 PRO A CA 1
ATOM 1585 C C . PRO A 1 201 ? 0.900 -15.023 10.983 1.00 97.81 201 PRO A C 1
ATOM 1587 O O . PRO A 1 201 ? -0.036 -15.056 10.185 1.00 97.81 201 PRO A O 1
ATOM 1590 N N . LEU A 1 202 ? 2.128 -14.664 10.626 1.00 98.06 202 LEU A N 1
ATOM 1591 C CA . LEU A 1 202 ? 2.552 -14.279 9.287 1.00 98.06 202 LEU A CA 1
ATOM 1592 C C . LEU A 1 202 ? 3.590 -15.284 8.793 1.00 98.06 202 LEU A C 1
ATOM 1594 O O . LEU A 1 202 ? 4.733 -15.281 9.253 1.00 98.06 202 LEU A O 1
ATOM 1598 N N . ALA A 1 203 ? 3.185 -16.153 7.870 1.00 96.06 203 ALA A N 1
ATOM 1599 C CA . ALA A 1 203 ? 4.070 -17.143 7.264 1.00 96.06 203 ALA A CA 1
ATOM 1600 C C . ALA A 1 203 ? 5.023 -16.504 6.245 1.00 96.06 203 ALA A C 1
ATOM 1602 O O . ALA A 1 203 ? 4.729 -15.457 5.672 1.00 96.06 203 ALA A O 1
ATOM 1603 N N . GLU A 1 204 ? 6.154 -17.146 5.960 1.00 95.75 204 GLU A N 1
ATOM 1604 C CA . GLU A 1 204 ? 7.046 -16.687 4.895 1.00 95.75 204 GLU A CA 1
ATOM 1605 C C . GLU A 1 204 ? 6.292 -16.536 3.561 1.00 95.75 204 GLU A C 1
ATOM 1607 O O . GLU A 1 204 ? 5.515 -17.398 3.155 1.00 95.75 204 GLU A O 1
ATOM 1612 N N . GLY A 1 205 ? 6.505 -15.409 2.878 1.00 95.25 205 GLY A N 1
ATOM 1613 C CA . GLY A 1 205 ? 5.854 -15.125 1.601 1.00 95.25 205 GLY A CA 1
ATOM 1614 C C . GLY A 1 205 ? 4.404 -14.642 1.699 1.00 95.25 205 GLY A C 1
ATOM 1615 O O . GLY A 1 205 ? 3.812 -14.400 0.650 1.00 95.25 205 GLY A O 1
ATOM 1616 N N . TRP A 1 206 ? 3.851 -14.416 2.901 1.00 97.19 206 TRP A N 1
ATOM 1617 C CA . TRP A 1 206 ? 2.472 -13.931 3.092 1.00 97.19 206 TRP A CA 1
ATOM 1618 C C . TRP A 1 206 ? 2.150 -12.644 2.320 1.00 97.19 206 TRP A C 1
ATOM 1620 O O . TRP A 1 206 ? 1.003 -12.403 1.974 1.00 97.19 206 TRP A O 1
ATOM 1630 N N . ARG A 1 207 ? 3.165 -11.826 2.019 1.00 97.38 207 ARG A N 1
ATOM 1631 C CA . ARG A 1 207 ? 3.048 -10.560 1.277 1.00 97.38 207 ARG A CA 1
ATOM 1632 C C . ARG A 1 207 ? 2.769 -10.735 -0.216 1.00 97.38 207 ARG A C 1
ATOM 1634 O O . ARG A 1 207 ? 2.449 -9.758 -0.890 1.00 97.38 207 ARG A O 1
ATOM 1641 N N . LYS A 1 208 ? 2.951 -11.946 -0.752 1.00 96.38 208 LYS A N 1
ATOM 1642 C CA . LYS A 1 208 ? 2.828 -12.209 -2.185 1.00 96.38 208 LYS A CA 1
ATOM 1643 C C . LYS A 1 208 ? 1.385 -12.021 -2.636 1.00 96.38 208 LYS A C 1
ATOM 1645 O O . LYS A 1 208 ? 0.465 -12.618 -2.094 1.00 96.38 208 LYS A O 1
ATOM 1650 N N . THR A 1 209 ? 1.209 -11.171 -3.633 1.00 94.38 209 THR A N 1
ATOM 1651 C CA . THR A 1 209 ? -0.058 -10.895 -4.313 1.00 94.38 209 THR A CA 1
ATOM 1652 C C . THR A 1 209 ? 0.236 -10.547 -5.771 1.00 94.38 209 THR A C 1
ATOM 1654 O O . THR A 1 209 ? 1.412 -10.441 -6.151 1.00 94.38 209 THR A O 1
ATOM 1657 N N . ASP A 1 210 ? -0.803 -10.379 -6.584 1.00 92.44 210 ASP A N 1
ATOM 1658 C CA . ASP A 1 210 ? -0.644 -9.868 -7.939 1.00 92.44 210 ASP A CA 1
ATOM 1659 C C . ASP A 1 210 ? -0.149 -8.415 -7.898 1.00 92.44 210 ASP A C 1
ATOM 1661 O O . ASP A 1 210 ? -0.787 -7.502 -7.368 1.00 92.44 210 ASP A O 1
ATOM 1665 N N . ILE A 1 211 ? 1.042 -8.224 -8.453 1.00 92.44 211 ILE A N 1
ATOM 1666 C CA . ILE A 1 211 ? 1.732 -6.943 -8.547 1.00 92.44 211 ILE A CA 1
ATOM 1667 C C . ILE A 1 211 ? 1.968 -6.524 -10.002 1.00 92.44 211 ILE A C 1
ATOM 1669 O O . ILE A 1 211 ? 2.660 -5.539 -10.239 1.00 92.44 211 ILE A O 1
ATOM 1673 N N . SER A 1 212 ? 1.400 -7.241 -10.978 1.00 87.00 212 SER A N 1
ATOM 1674 C CA . SER A 1 212 ? 1.600 -7.021 -12.421 1.00 87.00 212 SER A CA 1
ATOM 1675 C C . SER A 1 212 ? 1.237 -5.605 -12.885 1.00 87.00 212 SER A C 1
ATOM 1677 O O . SER A 1 212 ? 1.788 -5.101 -13.863 1.00 87.00 212 SER A O 1
ATOM 1679 N N . TRP A 1 213 ? 0.362 -4.929 -12.141 1.00 89.19 213 TRP A N 1
ATOM 1680 C CA . TRP A 1 213 ? -0.060 -3.555 -12.381 1.00 89.19 213 TRP A CA 1
ATOM 1681 C C . TRP A 1 213 ? 0.997 -2.491 -12.048 1.00 89.19 213 TRP A C 1
ATOM 1683 O O . TRP A 1 213 ? 0.853 -1.337 -12.471 1.00 89.19 213 TRP A O 1
ATOM 1693 N N . ARG A 1 214 ? 2.032 -2.837 -11.271 1.00 92.38 214 ARG A N 1
ATOM 1694 C CA . ARG A 1 214 ? 3.059 -1.900 -10.800 1.00 92.38 214 ARG A CA 1
ATOM 1695 C C . ARG A 1 214 ? 3.947 -1.444 -11.946 1.00 92.38 214 ARG A C 1
ATOM 1697 O O . ARG A 1 214 ? 4.547 -2.253 -12.655 1.00 92.38 214 ARG A O 1
ATOM 1704 N N . TRP A 1 215 ? 4.112 -0.134 -12.088 1.00 90.56 215 TRP A N 1
ATOM 1705 C CA . TRP A 1 215 ? 4.959 0.411 -13.144 1.00 90.56 215 TRP A CA 1
ATOM 1706 C C . TRP A 1 215 ? 6.442 0.135 -12.888 1.00 90.56 215 TRP A C 1
ATOM 1708 O O . TRP A 1 215 ? 7.192 -0.136 -13.828 1.00 90.56 215 TRP A O 1
ATOM 1718 N N . SER A 1 216 ? 6.853 0.131 -11.620 1.00 92.44 216 SER A N 1
ATOM 1719 C CA . SER A 1 216 ? 8.218 -0.175 -11.190 1.00 92.44 216 SER A CA 1
ATOM 1720 C C . SER A 1 216 ? 8.703 -1.575 -11.598 1.00 92.44 216 SER A C 1
ATOM 1722 O O . SER A 1 216 ? 9.914 -1.805 -11.663 1.00 92.44 216 SER A O 1
ATOM 1724 N N . LEU A 1 217 ? 7.806 -2.511 -11.947 1.00 90.69 217 LEU A N 1
ATOM 1725 C CA . LEU A 1 217 ? 8.193 -3.826 -12.478 1.00 90.69 217 LEU A CA 1
ATOM 1726 C C . LEU A 1 217 ? 8.826 -3.755 -13.866 1.00 90.69 217 LEU A C 1
ATOM 1728 O O . LEU A 1 217 ? 9.600 -4.637 -14.229 1.00 90.69 217 LEU A O 1
ATOM 1732 N N . ARG A 1 218 ? 8.571 -2.690 -14.632 1.00 84.88 218 ARG A N 1
ATOM 1733 C CA . ARG A 1 218 ? 9.178 -2.507 -15.959 1.00 84.88 218 ARG A CA 1
ATOM 1734 C C . ARG A 1 218 ? 10.695 -2.350 -15.904 1.00 84.88 218 ARG A C 1
ATOM 1736 O O . ARG A 1 218 ? 11.337 -2.493 -16.934 1.00 84.88 218 ARG A O 1
ATOM 1743 N N . GLY A 1 219 ? 11.269 -2.037 -14.744 1.00 84.38 219 GLY A N 1
ATOM 1744 C CA . GLY A 1 219 ? 12.717 -1.980 -14.549 1.00 84.38 219 GLY A CA 1
ATOM 1745 C C . GLY A 1 219 ? 13.303 -3.203 -13.834 1.00 84.38 219 GLY A C 1
ATOM 1746 O O . GLY A 1 219 ? 14.416 -3.103 -13.319 1.00 84.38 219 GLY A O 1
ATOM 1747 N N . VAL A 1 220 ? 12.559 -4.310 -13.717 1.00 87.62 220 VAL A N 1
ATOM 1748 C CA . VAL A 1 220 ? 13.038 -5.568 -13.121 1.00 87.62 220 VAL A CA 1
ATOM 1749 C C . VAL A 1 220 ? 13.472 -6.525 -14.230 1.00 87.62 220 VAL A C 1
ATOM 1751 O O . VAL A 1 220 ? 12.709 -6.792 -15.157 1.00 87.62 220 VAL A O 1
ATOM 1754 N N . ASP A 1 221 ? 14.687 -7.056 -14.109 1.00 81.44 221 ASP A N 1
ATOM 1755 C CA . ASP A 1 221 ? 15.224 -8.066 -15.019 1.00 81.44 221 ASP A CA 1
ATOM 1756 C C . ASP A 1 221 ? 14.991 -9.502 -14.502 1.00 81.44 221 ASP A C 1
ATOM 1758 O O . ASP A 1 221 ? 14.991 -9.723 -13.288 1.00 81.44 221 ASP A O 1
ATOM 1762 N N . PRO A 1 222 ? 14.863 -10.497 -15.400 1.00 79.56 222 PRO A N 1
ATOM 1763 C CA . PRO A 1 222 ? 14.718 -10.330 -16.843 1.00 79.56 222 PRO A CA 1
ATOM 1764 C C . PRO A 1 222 ? 13.318 -9.810 -17.184 1.00 79.56 222 PRO A C 1
ATOM 1766 O O . PRO A 1 222 ? 12.314 -10.331 -16.700 1.00 79.56 222 PRO A O 1
ATOM 1769 N N . GLN A 1 223 ? 13.239 -8.814 -18.066 1.00 76.00 223 GLN A N 1
ATOM 1770 C CA . GLN A 1 223 ? 11.941 -8.422 -18.604 1.00 76.00 223 GLN A CA 1
ATOM 1771 C C . GLN A 1 223 ? 11.382 -9.577 -19.449 1.00 76.00 223 GLN A C 1
ATOM 1773 O O . GLN A 1 223 ? 12.115 -10.149 -20.258 1.00 76.00 223 GLN A O 1
ATOM 1778 N N . PRO A 1 224 ? 10.088 -9.915 -19.324 1.00 71.38 224 PRO A N 1
ATOM 1779 C CA . PRO A 1 224 ? 9.487 -10.966 -20.141 1.00 71.38 224 PRO A CA 1
ATOM 1780 C C . PRO A 1 224 ? 9.440 -10.589 -21.633 1.00 71.38 224 PRO A C 1
ATOM 1782 O O . PRO A 1 224 ? 9.253 -11.462 -22.473 1.00 71.38 224 PRO A O 1
ATOM 1785 N N . TRP A 1 225 ? 9.630 -9.303 -21.976 1.00 78.56 225 TRP A N 1
ATOM 1786 C CA . TRP A 1 225 ? 9.661 -8.746 -23.342 1.00 78.56 225 TRP A CA 1
ATOM 1787 C C . TRP A 1 225 ? 8.401 -8.982 -24.191 1.00 78.56 225 TRP A C 1
ATOM 1789 O O . TRP A 1 225 ? 8.380 -8.589 -25.362 1.00 78.56 225 TRP A O 1
ATOM 1799 N N . VAL A 1 226 ? 7.359 -9.550 -23.582 1.00 84.69 226 VAL A N 1
ATOM 1800 C CA . VAL A 1 226 ? 6.037 -9.822 -24.143 1.00 84.69 226 VAL A CA 1
ATOM 1801 C C . VAL A 1 226 ? 4.969 -9.038 -23.388 1.00 84.69 226 VAL A C 1
ATOM 1803 O O . VAL A 1 226 ? 5.093 -8.786 -22.189 1.00 84.69 226 VAL A O 1
ATOM 1806 N N . HIS A 1 227 ? 3.924 -8.624 -24.095 1.00 82.88 227 HIS A N 1
ATOM 1807 C CA . HIS A 1 227 ? 2.837 -7.791 -23.569 1.00 82.88 227 HIS A CA 1
ATOM 1808 C C . HIS A 1 227 ? 1.579 -8.019 -24.418 1.00 82.88 227 HIS A C 1
ATOM 1810 O O . HIS A 1 227 ? 1.688 -8.380 -25.589 1.00 82.88 227 HIS A O 1
ATOM 1816 N N . GLY A 1 228 ? 0.391 -7.844 -23.846 1.00 85.81 228 GLY A N 1
ATOM 1817 C CA . GLY A 1 228 ? -0.838 -8.350 -24.456 1.00 85.81 228 GLY A CA 1
ATOM 1818 C C . GLY A 1 228 ? -1.986 -8.519 -23.469 1.00 85.81 228 GLY A C 1
ATOM 1819 O O . GLY A 1 228 ? -1.893 -8.045 -22.338 1.00 85.81 228 GLY A O 1
ATOM 1820 N N . ASP A 1 229 ? -3.020 -9.224 -23.912 1.00 87.81 229 ASP A N 1
ATOM 1821 C CA . ASP A 1 229 ? -4.185 -9.590 -23.106 1.00 87.81 229 ASP A CA 1
ATOM 1822 C C . ASP A 1 229 ? -4.313 -11.114 -23.048 1.00 87.81 229 ASP A C 1
ATOM 1824 O O . ASP A 1 229 ? -3.971 -11.818 -24.007 1.00 87.81 229 ASP A O 1
ATOM 1828 N N . ASP A 1 230 ? -4.816 -11.640 -21.932 1.00 90.75 230 ASP A N 1
ATOM 1829 C CA . ASP A 1 230 ? -5.242 -13.037 -21.883 1.00 90.75 230 ASP A CA 1
ATOM 1830 C C . ASP A 1 230 ? -6.482 -13.225 -22.766 1.00 90.75 230 ASP A C 1
ATOM 1832 O O . ASP A 1 230 ? -7.393 -12.396 -22.782 1.00 90.75 230 ASP A O 1
ATOM 1836 N N . LEU A 1 231 ? -6.514 -14.321 -23.516 1.00 94.00 231 LEU A N 1
ATOM 1837 C CA . LEU A 1 231 ? -7.641 -14.651 -24.374 1.00 94.00 231 LEU A CA 1
ATOM 1838 C C . LEU A 1 231 ? -8.903 -14.894 -23.539 1.00 94.00 231 LEU A C 1
ATOM 1840 O O . LEU A 1 231 ? -8.876 -15.519 -22.473 1.00 94.00 231 LEU A O 1
ATOM 1844 N N . SER A 1 232 ? -10.051 -14.490 -24.072 1.00 93.94 232 SER A N 1
ATOM 1845 C CA . SER A 1 232 ? -11.342 -14.842 -23.488 1.00 93.94 232 SER A CA 1
ATOM 1846 C C . SER A 1 232 ? -11.558 -16.363 -23.472 1.00 93.94 232 SER A C 1
ATOM 1848 O O . SER A 1 232 ? -10.976 -17.125 -24.250 1.00 93.94 232 SER A O 1
ATOM 1850 N N . ALA A 1 233 ? -12.462 -16.837 -22.609 1.00 94.00 233 ALA A N 1
ATOM 1851 C CA . ALA A 1 233 ? -12.829 -18.255 -22.563 1.00 94.00 233 ALA A CA 1
ATOM 1852 C C . ALA A 1 233 ? -13.384 -18.772 -23.906 1.00 94.00 233 ALA A C 1
ATOM 1854 O O . ALA A 1 233 ? -13.261 -19.956 -24.221 1.00 94.00 233 ALA A O 1
ATOM 1855 N N . GLU A 1 234 ? -14.022 -17.911 -24.698 1.00 95.31 234 GLU A N 1
ATOM 1856 C CA . GLU A 1 234 ? -14.492 -18.238 -26.045 1.00 95.31 234 GLU A CA 1
ATOM 1857 C C . GLU A 1 234 ? -13.335 -18.387 -27.035 1.00 95.31 234 GLU A C 1
ATOM 1859 O O . GLU A 1 234 ? -13.229 -19.434 -27.674 1.00 95.31 234 GLU A O 1
ATOM 1864 N N . GLU A 1 235 ? -12.416 -17.420 -27.088 1.00 95.56 235 GLU A N 1
ATOM 1865 C CA . GLU A 1 235 ? -11.226 -17.494 -27.945 1.00 95.56 235 GLU A CA 1
ATOM 1866 C C . GLU A 1 235 ? -10.358 -18.714 -27.614 1.00 95.56 235 GLU A C 1
ATOM 1868 O O . GLU A 1 235 ? -9.908 -19.420 -28.515 1.00 95.56 235 GLU A O 1
ATOM 1873 N N . LYS A 1 236 ? -10.176 -19.024 -26.324 1.00 95.44 236 LYS A N 1
ATOM 1874 C CA . LYS A 1 236 ? -9.460 -20.229 -25.880 1.00 95.44 236 LYS A CA 1
ATOM 1875 C C . LYS A 1 236 ? -10.126 -21.498 -26.405 1.00 95.44 236 LYS A C 1
ATOM 1877 O O . LYS A 1 236 ? -9.445 -22.351 -26.970 1.00 95.44 236 LYS A O 1
ATOM 1882 N N . ARG A 1 237 ? -11.453 -21.612 -26.282 1.00 94.00 237 ARG A N 1
ATOM 1883 C CA . ARG A 1 237 ? -12.212 -22.767 -26.795 1.00 94.00 237 ARG A CA 1
ATOM 1884 C C . ARG A 1 237 ? -12.102 -22.900 -28.313 1.00 94.00 237 ARG A C 1
ATOM 1886 O O . ARG A 1 237 ? -11.917 -24.015 -28.791 1.00 94.00 237 ARG A O 1
ATOM 1893 N N . ALA A 1 238 ? -12.152 -21.792 -29.053 1.00 95.25 238 ALA A N 1
ATOM 1894 C CA . ALA A 1 238 ? -11.977 -21.786 -30.507 1.00 95.25 238 ALA A CA 1
ATOM 1895 C C . ALA A 1 238 ? -10.586 -22.291 -30.943 1.00 95.25 238 ALA A C 1
ATOM 1897 O O . ALA A 1 238 ? -10.450 -22.874 -32.015 1.00 95.25 238 ALA A O 1
ATOM 1898 N N . LEU A 1 239 ? -9.569 -22.125 -30.090 1.00 93.62 239 LEU A N 1
ATOM 1899 C CA . LEU A 1 239 ? -8.209 -22.638 -30.289 1.00 93.62 239 LEU A CA 1
ATOM 1900 C C . LEU A 1 239 ? -7.981 -24.045 -29.698 1.00 93.62 239 LEU A C 1
ATOM 1902 O O . LEU A 1 239 ? -6.848 -24.521 -29.672 1.00 93.62 239 LEU A O 1
ATOM 1906 N N . GLY A 1 240 ? -9.022 -24.712 -29.187 1.00 94.38 240 GLY A N 1
ATOM 1907 C CA . GLY A 1 240 ? -8.899 -26.021 -28.533 1.00 94.38 240 GLY A CA 1
ATOM 1908 C C . GLY A 1 240 ? -8.203 -25.980 -27.165 1.00 94.38 240 GLY A C 1
ATOM 1909 O O . GLY A 1 240 ? -7.750 -27.010 -26.665 1.00 94.38 240 GLY A O 1
ATOM 1910 N N . LEU A 1 241 ? -8.101 -24.802 -26.545 1.00 93.00 241 LEU A N 1
ATOM 1911 C CA . LEU A 1 241 ? -7.490 -24.600 -25.234 1.00 93.00 241 LEU A CA 1
ATOM 1912 C C . LEU A 1 241 ? -8.538 -24.690 -24.117 1.00 93.00 241 LEU A C 1
ATOM 1914 O O . LEU A 1 241 ? -9.705 -24.321 -24.275 1.00 93.00 241 LEU A O 1
ATOM 1918 N N . ARG A 1 242 ? -8.105 -25.146 -22.936 1.00 91.69 242 ARG A N 1
ATOM 1919 C CA . ARG A 1 242 ? -8.931 -25.121 -21.720 1.00 91.69 242 ARG A CA 1
ATOM 1920 C C . ARG A 1 242 ? -9.258 -23.669 -21.357 1.00 91.69 242 ARG A C 1
ATOM 1922 O O . ARG A 1 242 ? -8.360 -22.841 -21.322 1.00 91.69 242 ARG A O 1
ATOM 1929 N N . ALA A 1 243 ? -10.505 -23.373 -20.990 1.00 88.75 243 ALA A N 1
ATOM 1930 C CA . ALA A 1 243 ? -10.925 -22.005 -20.648 1.00 88.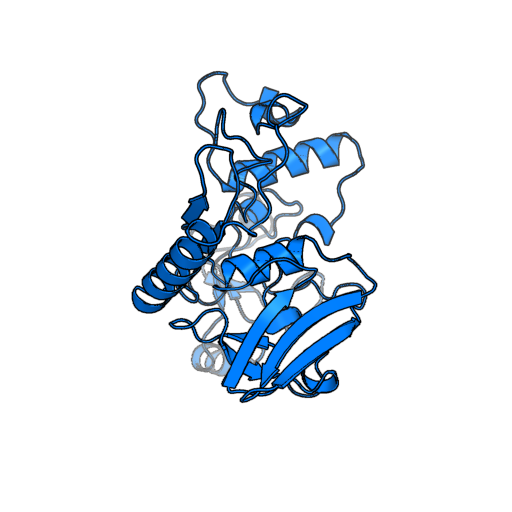75 243 ALA A CA 1
ATOM 1931 C C . ALA A 1 243 ? -10.115 -21.371 -19.498 1.00 88.75 243 ALA A C 1
ATOM 1933 O O . ALA A 1 243 ? -9.927 -20.160 -19.480 1.00 88.75 243 ALA A O 1
ATOM 1934 N N . LYS A 1 244 ? -9.629 -22.195 -18.560 1.00 86.12 244 LYS A N 1
ATOM 1935 C CA . LYS A 1 244 ? -8.804 -21.752 -17.426 1.00 86.12 244 LYS A CA 1
ATOM 1936 C C . LYS A 1 244 ? -7.320 -21.581 -17.753 1.00 86.12 244 LYS A C 1
ATOM 1938 O O . LYS A 1 244 ? -6.641 -20.909 -16.999 1.00 86.12 244 LYS A O 1
ATOM 1943 N N . ARG A 1 245 ? -6.831 -22.173 -18.848 1.00 88.25 245 ARG A N 1
ATOM 1944 C CA . ARG A 1 245 ? -5.423 -22.057 -19.244 1.00 88.25 245 ARG A CA 1
ATOM 1945 C C . ARG A 1 245 ? -5.127 -20.604 -19.599 1.00 88.25 245 ARG A C 1
ATOM 1947 O O . ARG A 1 245 ? -5.916 -20.009 -20.333 1.00 88.25 245 ARG A O 1
ATOM 1954 N N . LEU A 1 246 ? -3.998 -20.068 -19.154 1.00 87.69 246 LEU A N 1
ATOM 1955 C CA . LEU A 1 246 ? -3.535 -18.760 -19.602 1.00 87.69 246 LEU A CA 1
ATOM 1956 C C . LEU A 1 246 ? -3.069 -18.865 -21.061 1.00 87.69 246 LEU A C 1
ATOM 1958 O O . LEU A 1 246 ? -2.306 -19.760 -21.433 1.00 87.69 246 LEU A O 1
ATOM 1962 N N . ALA A 1 247 ? -3.559 -17.973 -21.911 1.00 92.19 247 ALA A N 1
ATOM 1963 C CA . ALA A 1 247 ? -3.181 -17.920 -23.312 1.00 92.19 247 ALA A CA 1
ATOM 1964 C C . ALA A 1 247 ? -3.128 -16.458 -23.721 1.00 92.19 247 ALA A C 1
ATOM 1966 O O . ALA A 1 247 ? -4.155 -15.830 -23.941 1.00 92.19 247 ALA A O 1
ATOM 1967 N N . PHE A 1 248 ? -1.926 -15.908 -23.787 1.00 91.38 248 PHE A N 1
ATOM 1968 C CA . PHE A 1 248 ? -1.742 -14.471 -23.870 1.00 91.38 248 PHE A CA 1
ATOM 1969 C C . PHE A 1 248 ? -1.487 -14.042 -25.311 1.00 91.38 248 PHE A C 1
ATOM 1971 O O . PHE A 1 248 ? -0.540 -14.513 -25.944 1.00 91.38 248 PHE A O 1
ATOM 1978 N N . ARG A 1 249 ? -2.332 -13.164 -25.853 1.00 94.38 249 ARG A N 1
ATOM 1979 C CA . ARG A 1 249 ? -2.187 -12.650 -27.215 1.00 94.38 249 ARG A CA 1
ATOM 1980 C C . ARG A 1 249 ? -1.204 -11.493 -27.221 1.00 94.38 249 ARG A C 1
ATOM 1982 O O . ARG A 1 249 ? -1.494 -10.421 -26.702 1.00 94.38 249 ARG A O 1
ATOM 1989 N N . GLN A 1 250 ? -0.077 -11.689 -27.889 1.00 94.00 250 GLN A N 1
ATOM 1990 C CA . GLN A 1 250 ? 0.949 -10.677 -28.069 1.00 94.00 250 GLN A CA 1
ATOM 1991 C C . GLN A 1 250 ? 0.377 -9.427 -28.760 1.00 94.00 250 GLN A C 1
ATOM 1993 O O . GLN A 1 250 ? -0.046 -9.460 -29.917 1.00 94.00 250 GLN A O 1
ATOM 1998 N N . GLY A 1 251 ? 0.396 -8.306 -28.044 1.00 91.31 251 GLY A N 1
ATOM 1999 C CA . GLY A 1 251 ? -0.091 -7.012 -28.499 1.00 91.31 251 GLY A CA 1
ATOM 2000 C C . GLY A 1 251 ? 0.791 -6.369 -29.581 1.00 91.31 251 GLY A C 1
ATOM 2001 O O . GLY A 1 251 ? 1.847 -6.899 -29.945 1.00 91.31 251 GLY A O 1
ATOM 2002 N N . PRO A 1 252 ? 0.402 -5.180 -30.077 1.00 90.25 252 PRO A N 1
ATOM 2003 C CA . PRO A 1 252 ? 1.020 -4.537 -31.246 1.00 90.25 252 PRO A CA 1
ATOM 2004 C C . PRO A 1 252 ? 2.480 -4.092 -31.043 1.00 90.25 252 PRO A C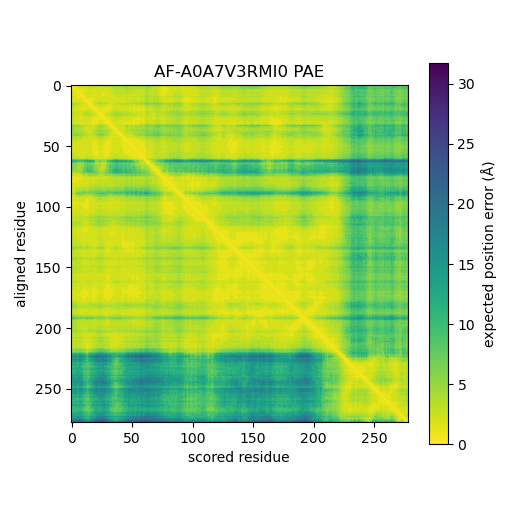 1
ATOM 2006 O O . PRO A 1 252 ? 3.269 -4.075 -31.984 1.00 90.25 252 PRO A O 1
ATOM 2009 N N . PHE A 1 253 ? 2.872 -3.748 -29.816 1.00 88.75 253 PHE A N 1
ATOM 2010 C CA . PHE A 1 253 ? 4.221 -3.263 -29.487 1.00 88.75 253 PHE A CA 1
ATOM 2011 C C . PHE A 1 253 ? 5.251 -4.396 -29.272 1.00 88.75 253 PHE A C 1
ATOM 2013 O O . PHE A 1 253 ? 5.731 -4.631 -28.174 1.00 88.75 253 PHE A O 1
ATOM 2020 N N . VAL A 1 254 ? 5.613 -5.165 -30.292 1.00 89.56 254 VAL A N 1
ATOM 2021 C CA . VAL A 1 254 ? 6.621 -6.226 -30.076 1.00 89.56 254 VAL A CA 1
ATOM 2022 C C . VAL A 1 254 ? 7.991 -5.591 -29.797 1.00 89.56 254 VAL A C 1
ATOM 2024 O O . VAL A 1 254 ? 8.457 -4.766 -30.582 1.00 89.56 254 VAL A O 1
ATOM 2027 N N . SER A 1 255 ? 8.660 -5.944 -28.699 1.00 87.31 255 SER A N 1
ATOM 2028 C CA . SER A 1 255 ? 10.000 -5.415 -28.399 1.00 87.31 255 SER A CA 1
ATOM 2029 C C . SER A 1 255 ? 11.054 -5.941 -29.392 1.00 87.31 255 SER A C 1
ATOM 2031 O O . SER A 1 255 ? 10.855 -6.962 -30.054 1.00 87.31 255 SER A O 1
ATOM 2033 N N . GLU A 1 256 ? 12.195 -5.259 -29.536 1.00 89.44 256 GLU A N 1
ATOM 2034 C CA . GLU A 1 256 ? 13.275 -5.749 -30.409 1.00 89.44 256 GLU A CA 1
ATOM 2035 C C . GLU A 1 256 ? 13.833 -7.117 -29.964 1.00 89.44 256 GLU A C 1
ATOM 2037 O O . GLU A 1 256 ? 13.964 -7.990 -30.828 1.00 89.44 256 GLU A O 1
ATOM 2042 N N . PRO A 1 257 ? 14.092 -7.374 -28.661 1.00 88.44 257 PRO A N 1
ATOM 2043 C CA . PRO A 1 257 ? 14.464 -8.709 -28.192 1.00 88.44 257 PRO A CA 1
ATOM 2044 C C . PRO A 1 257 ? 13.425 -9.780 -28.543 1.00 88.44 257 PRO A C 1
ATOM 2046 O O . PRO A 1 257 ? 13.800 -10.820 -29.082 1.00 88.44 257 PRO A O 1
ATOM 2049 N N . ALA A 1 258 ? 12.131 -9.510 -28.331 1.00 89.69 258 ALA A N 1
ATOM 2050 C CA . ALA A 1 258 ? 11.059 -10.448 -28.669 1.00 89.69 258 ALA A CA 1
ATOM 2051 C C . ALA A 1 258 ? 10.997 -10.730 -30.179 1.00 89.69 258 ALA A C 1
ATOM 2053 O O . ALA A 1 258 ? 10.932 -11.889 -30.589 1.00 89.69 258 ALA A O 1
ATOM 2054 N N . ARG A 1 259 ? 11.130 -9.699 -31.029 1.00 92.56 259 ARG A N 1
ATOM 2055 C CA . ARG A 1 259 ? 11.215 -9.886 -32.488 1.00 92.56 259 ARG A CA 1
ATOM 2056 C C . ARG A 1 259 ? 12.398 -10.764 -32.890 1.00 92.56 259 ARG A C 1
ATOM 2058 O O . ARG A 1 259 ? 12.225 -11.643 -33.739 1.00 92.56 259 ARG A O 1
ATOM 2065 N N . ARG A 1 260 ? 13.578 -10.548 -32.295 1.00 92.69 260 ARG A N 1
ATOM 2066 C CA . ARG A 1 260 ? 14.773 -11.378 -32.542 1.00 92.69 260 ARG A CA 1
ATOM 2067 C C . ARG A 1 260 ? 14.578 -12.823 -32.084 1.00 92.69 260 ARG A C 1
ATOM 2069 O O . ARG A 1 260 ? 15.065 -13.723 -32.756 1.00 92.69 260 ARG A O 1
ATOM 2076 N N . ALA A 1 261 ? 13.822 -13.040 -31.009 1.00 90.38 261 ALA A N 1
ATOM 2077 C CA . ALA A 1 261 ? 13.433 -14.366 -30.526 1.00 90.38 261 ALA A CA 1
ATOM 2078 C C . ALA A 1 261 ? 12.340 -15.048 -31.377 1.00 90.38 261 ALA A C 1
ATOM 2080 O O . ALA A 1 261 ? 11.970 -16.183 -31.100 1.00 90.38 261 ALA A O 1
ATOM 2081 N N . GLY A 1 262 ? 11.825 -14.378 -32.413 1.00 94.12 262 GLY A N 1
ATOM 2082 C CA . GLY A 1 262 ? 10.815 -14.926 -33.323 1.00 94.12 262 GLY A CA 1
ATOM 2083 C C . GLY A 1 262 ? 9.378 -14.517 -33.004 1.00 94.12 262 GLY A C 1
ATOM 2084 O O . GLY A 1 262 ? 8.514 -14.737 -33.843 1.00 94.12 262 GLY A O 1
ATOM 2085 N N . ILE A 1 263 ? 9.135 -13.839 -31.880 1.00 94.19 263 ILE A N 1
ATOM 2086 C CA . ILE A 1 263 ? 7.798 -13.393 -31.473 1.00 94.19 263 ILE A CA 1
ATOM 2087 C C . ILE A 1 263 ? 7.296 -12.293 -32.420 1.00 94.19 263 ILE A C 1
ATOM 2089 O O . ILE A 1 263 ? 8.054 -11.408 -32.844 1.00 94.19 263 ILE A O 1
ATOM 2093 N N . ARG A 1 264 ? 6.016 -12.347 -32.779 1.00 95.38 264 ARG A N 1
ATOM 2094 C CA . ARG A 1 264 ? 5.307 -11.417 -33.663 1.00 95.38 264 ARG A CA 1
ATOM 2095 C C . ARG A 1 264 ? 4.006 -10.943 -33.023 1.00 95.38 264 ARG A C 1
ATOM 2097 O O . ARG A 1 264 ? 3.510 -11.510 -32.055 1.00 95.38 264 ARG A O 1
ATOM 2104 N N . GLN A 1 265 ? 3.457 -9.861 -33.571 1.00 95.31 265 GLN A N 1
ATOM 2105 C CA . GLN A 1 265 ? 2.138 -9.380 -33.176 1.00 95.31 265 GLN A CA 1
ATOM 2106 C C . GLN A 1 265 ? 1.104 -10.489 -33.412 1.00 95.31 265 GLN A C 1
ATOM 2108 O O . GLN A 1 265 ? 1.124 -11.128 -34.461 1.00 95.31 265 GLN A O 1
ATOM 2113 N N . ASN A 1 266 ? 0.182 -10.654 -32.465 1.00 94.94 266 ASN A N 1
ATOM 2114 C CA . ASN A 1 266 ? -0.873 -11.670 -32.422 1.00 94.94 266 ASN A CA 1
ATOM 2115 C C . ASN A 1 266 ? -0.422 -13.112 -32.148 1.00 94.94 266 ASN A C 1
ATOM 2117 O O . ASN A 1 266 ? -1.292 -13.985 -32.107 1.00 94.94 266 ASN A O 1
ATOM 2121 N N . ASP A 1 267 ? 0.867 -13.368 -31.906 1.00 95.44 267 ASP A N 1
ATOM 2122 C CA . ASP A 1 267 ? 1.303 -14.669 -31.390 1.00 95.44 267 ASP A CA 1
ATOM 2123 C C . ASP A 1 267 ? 0.585 -14.987 -30.074 1.00 95.44 267 ASP A C 1
ATOM 2125 O O . ASP A 1 267 ? 0.365 -14.105 -29.242 1.00 95.44 267 ASP A O 1
ATOM 2129 N N . ILE A 1 268 ? 0.222 -16.255 -29.879 1.00 94.56 268 ILE A N 1
ATOM 2130 C CA . ILE A 1 268 ? -0.394 -16.720 -28.636 1.00 94.56 268 ILE A CA 1
ATOM 2131 C C . ILE A 1 268 ? 0.678 -17.383 -27.779 1.00 94.56 268 ILE A C 1
ATOM 2133 O O . ILE A 1 268 ? 1.182 -18.459 -28.100 1.00 94.56 268 ILE A O 1
ATOM 2137 N N . ILE A 1 269 ? 1.016 -16.736 -26.671 1.00 91.94 269 ILE A N 1
ATOM 2138 C CA . ILE A 1 269 ? 1.987 -17.223 -25.699 1.00 91.94 269 ILE A CA 1
ATOM 2139 C C . ILE A 1 269 ? 1.258 -18.160 -24.738 1.00 91.94 269 ILE A C 1
ATOM 2141 O O . ILE A 1 269 ? 0.360 -17.753 -24.002 1.00 91.94 269 ILE A O 1
ATOM 2145 N N . LEU A 1 270 ? 1.646 -19.434 -24.770 1.00 91.81 270 LEU A N 1
ATOM 2146 C CA . LEU A 1 270 ? 1.034 -20.507 -23.977 1.00 91.81 270 LEU A CA 1
ATOM 2147 C C . LEU A 1 270 ? 1.886 -20.919 -22.772 1.00 91.81 270 LEU A C 1
ATOM 2149 O O . LEU A 1 270 ? 1.445 -21.722 -21.954 1.00 91.81 270 LEU A O 1
ATOM 2153 N N . GLY A 1 271 ? 3.134 -20.457 -22.699 1.00 88.94 271 GLY A N 1
ATOM 2154 C CA . GLY A 1 271 ? 4.139 -21.027 -21.814 1.00 88.94 271 GLY A CA 1
ATOM 2155 C C . GLY A 1 271 ? 5.404 -20.189 -21.697 1.00 88.94 271 GLY A C 1
ATOM 2156 O O . GLY A 1 271 ? 5.708 -19.384 -22.575 1.00 88.94 271 GLY A O 1
ATOM 2157 N N . VAL A 1 272 ? 6.160 -20.429 -20.628 1.00 86.06 272 VAL A N 1
ATOM 2158 C CA . VAL A 1 272 ? 7.504 -19.888 -20.396 1.00 86.06 272 VAL A CA 1
ATOM 2159 C C . VAL A 1 272 ? 8.396 -21.000 -19.845 1.00 86.06 272 VAL A C 1
ATOM 2161 O O . VAL A 1 272 ? 7.939 -21.826 -19.059 1.00 86.06 272 VAL A O 1
ATOM 2164 N N . ASP A 1 273 ? 9.658 -21.048 -20.280 1.00 85.12 273 ASP A N 1
ATOM 2165 C CA . ASP A 1 273 ? 10.659 -22.013 -19.789 1.00 85.12 273 ASP A CA 1
ATOM 2166 C C . ASP A 1 273 ? 10.197 -23.488 -19.861 1.00 85.12 273 ASP A C 1
ATOM 2168 O O . ASP A 1 273 ? 10.262 -24.254 -18.901 1.00 85.12 273 ASP A O 1
ATOM 2172 N N . GLY A 1 274 ? 9.611 -23.875 -21.003 1.00 85.25 274 GLY A N 1
ATOM 2173 C CA . GLY A 1 274 ? 9.096 -25.232 -21.236 1.00 85.25 274 GLY A CA 1
ATOM 2174 C C . GLY A 1 274 ? 7.853 -25.606 -20.418 1.00 85.25 274 GLY A C 1
ATOM 2175 O O . GLY A 1 274 ? 7.336 -26.713 -20.568 1.00 85.25 274 GLY A O 1
ATOM 2176 N N . LYS A 1 275 ? 7.341 -24.697 -19.582 1.00 88.00 275 LYS A N 1
ATOM 2177 C CA . LYS A 1 275 ? 6.122 -24.884 -18.795 1.00 88.00 275 LYS A CA 1
ATOM 2178 C C . LYS A 1 275 ? 4.971 -24.151 -19.450 1.00 88.00 275 LYS A C 1
ATOM 2180 O O . LYS A 1 275 ? 5.092 -22.989 -19.830 1.00 88.00 275 LYS A O 1
ATOM 2185 N N . VAL A 1 276 ? 3.839 -24.830 -19.556 1.00 85.19 276 VAL A N 1
ATOM 2186 C CA . VAL A 1 276 ? 2.590 -24.169 -19.919 1.00 85.19 276 VAL A CA 1
ATOM 2187 C C . VAL A 1 276 ? 2.138 -23.299 -18.746 1.00 85.19 276 VAL A C 1
ATOM 2189 O O . VAL A 1 276 ? 2.234 -23.716 -17.593 1.00 85.19 276 VAL A O 1
ATOM 2192 N N . LEU A 1 277 ? 1.646 -22.104 -19.054 1.00 74.38 277 LEU A N 1
ATOM 2193 C CA . LEU A 1 277 ? 0.919 -21.255 -18.123 1.00 74.38 277 LEU A CA 1
ATOM 2194 C C . LEU A 1 277 ? -0.495 -21.851 -17.946 1.00 74.38 277 LEU A C 1
ATOM 2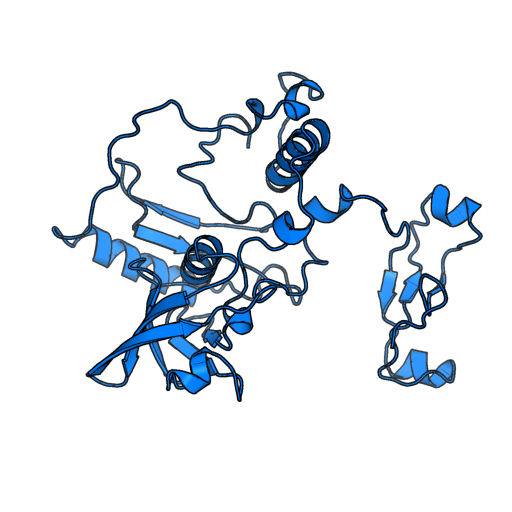196 O O . LEU A 1 277 ? -1.364 -21.667 -18.800 1.00 74.38 277 LEU A O 1
ATOM 2200 N N . ASP A 1 278 ? -0.692 -22.665 -16.908 1.00 66.44 278 ASP A N 1
ATOM 2201 C CA . ASP A 1 278 ? -1.971 -23.331 -16.598 1.00 66.44 278 ASP A CA 1
ATOM 2202 C C . ASP A 1 278 ? -2.821 -22.564 -15.578 1.00 66.44 278 ASP A C 1
ATOM 2204 O O . ASP A 1 278 ? -2.244 -21.910 -14.680 1.00 66.44 278 ASP A O 1
#

Secondary structure (DSSP, 8-state):
-TT--TTTS-S-TT-S-EEEEE-TTS-EEEEEE---SS-SSTT--HHHHHHHHHHHHHHHH-TTSPPPPPPSSPPP-GGGSGGGGGS-TT----STHHHHHHHHHHHHTT---GGGG--S--GGGGTEEE-SSSTTBEEEE-TTSHHHHTT--TT-EEEEETTEE-SSHHHHHHHHHHS-SSEEEEEEEEETTEEEEEEEEE-TTTT----TT-GGGGGSSSP----EEEPPHHHHHHTT--TTS--EEE-S---HHHHHTT--TT-EE-EETTEE--

Mean predicted aligned error: 5.65 Å

Foldseek 3Di:
DAPDQCVLPVADLLAPDKDFQADPQSRTLDIAADDDPPDNCPQADPLLVVQSVVSSVVLVPDPPNDGDDHDPDDGDGLCPQPQVVVPPPPDDDGSLVSLVSNQVSCVVVVNDDPCSLLALFFPCLQQFDADSSFAQFTQGGHPPGLCVVQVNDHGKGWQDKQNQGDRGRRSNSVSVRPDDQFAWIKTWIDDPNDIDIDIGGHHHPSSDDDPVSGPNCCSDPPDPQFDAAFDALVVCVVVVHHRPFTWGFGDQDRDPVNVVVVDDHRDIDQDDPPDGRD

Nearest PDB structures (foldseek):
  3gdv-assembly1_C  TM=8.338E-01  e=7.232E-05  Escherichia coli K-12
  5zvj-assembly1_A  TM=8.536E-01  e=1.092E-04  Mycobacterium tuberculosis
  7w4t-assembly1_A-3  TM=7.089E-01  e=1.228E-04  Mycobacterium tuberculosis H37Rv
  3pv3-assembly1_A  TM=4.720E-01  e=1.391E-05  Legionella fallonii
  3pv5-assembly1_A-3  TM=4.332E-01  e=1.036E-05  Legionella fallonii

Solvent-accessible surface area (backbone atoms only — not comparable to full-atom values): 15603 Å² total; per-residue (Å²): 75,75,85,38,43,50,73,80,67,66,69,68,44,61,54,88,55,78,47,76,40,64,50,96,75,66,26,71,55,41,37,38,32,45,60,59,70,88,36,78,51,74,40,56,44,72,58,16,51,52,46,29,50,53,49,22,51,53,45,69,73,38,91,81,56,80,72,49,75,80,81,89,62,82,70,50,36,55,71,73,30,70,44,38,72,79,50,60,94,84,58,85,42,58,54,30,50,49,55,41,29,49,46,51,32,28,49,77,68,73,66,59,57,81,70,74,74,49,62,51,25,57,57,56,55,44,15,37,36,60,30,48,53,42,23,27,30,29,63,36,56,39,83,95,21,48,36,36,75,68,65,57,48,65,71,25,33,46,45,28,37,72,85,40,67,38,42,16,53,29,27,48,16,52,38,53,48,71,41,65,73,51,51,62,44,41,41,30,34,32,54,92,90,46,78,48,74,46,76,34,70,38,51,79,66,43,47,66,70,81,59,85,74,37,63,42,56,79,76,43,82,83,67,83,55,72,55,63,48,70,57,52,50,64,59,24,45,77,71,76,40,60,59,79,41,50,37,31,34,27,34,85,81,62,34,71,70,30,44,74,74,68,52,51,64,65,41,73,47,45,54,60,95,96,36,70,44,102